Protein AF-0000000080425786 (afdb_homodimer)

pLDDT: mean 80.05, std 22.93, range [33.91, 98.88]

Radius of gyration: 30.08 Å; Cα contacts (8 Å, |Δi|>4): 137; chains: 2; bounding box: 22×127×56 Å

Structure (mmCIF, N/CA/C/O backbone):
data_AF-0000000080425786-model_v1
#
loop_
_entity.id
_entity.type
_entity.pdbx_description
1 polymer 'Uncharacterized protein'
#
loop_
_atom_site.group_PDB
_atom_site.id
_atom_site.type_symbol
_atom_site.label_atom_id
_atom_site.label_alt_id
_atom_site.label_comp_id
_atom_site.label_asym_id
_atom_site.label_entity_id
_atom_site.label_seq_id
_atom_site.pdbx_PDB_ins_code
_atom_site.Cartn_x
_atom_site.Cartn_y
_atom_site.Cartn_z
_atom_site.occupancy
_atom_site.B_iso_or_equiv
_atom_site.auth_seq_id
_atom_site.auth_comp_id
_atom_site.auth_asym_id
_atom_site.auth_atom_id
_atom_site.pdbx_PDB_model_num
ATOM 1 N N . MET A 1 1 ? -7.863 35.312 11.273 1 40.69 1 MET A N 1
ATOM 2 C CA . MET A 1 1 ? -8.695 34.5 10.406 1 40.69 1 MET A CA 1
ATOM 3 C C . MET A 1 1 ? -7.914 33.281 9.906 1 40.69 1 MET A C 1
ATOM 5 O O . MET A 1 1 ? -8.43 32.5 9.109 1 40.69 1 MET A O 1
ATOM 9 N N . SER A 1 2 ? -6.504 33.438 9.844 1 44 2 SER A N 1
ATOM 10 C CA . SER A 1 2 ? -5.555 32.5 9.242 1 44 2 SER A CA 1
ATOM 11 C C . SER A 1 2 ? -5.488 31.188 10.039 1 44 2 SER A C 1
ATOM 13 O O . SER A 1 2 ? -5.141 30.141 9.492 1 44 2 SER A O 1
ATOM 15 N N . THR A 1 3 ? -5.809 31.281 11.297 1 46.56 3 THR A N 1
ATOM 16 C CA . THR A 1 3 ? -5.598 30.172 12.203 1 46.56 3 THR A CA 1
ATOM 17 C C . THR A 1 3 ? -6.625 29.062 11.961 1 46.56 3 THR A C 1
ATOM 19 O O . THR A 1 3 ? -6.316 27.875 12.094 1 46.56 3 THR A O 1
ATOM 22 N N . ASP A 1 4 ? -7.848 29.5 11.602 1 48.62 4 ASP A N 1
ATOM 23 C CA . ASP A 1 4 ? -8.922 28.547 11.398 1 48.62 4 ASP A CA 1
ATOM 24 C C . ASP A 1 4 ? -8.664 27.688 10.164 1 48.62 4 ASP A C 1
ATOM 26 O O . ASP A 1 4 ? -9.023 26.5 10.141 1 48.62 4 ASP A O 1
ATOM 30 N N . HIS A 1 5 ? -8.047 28.359 9.234 1 50.19 5 HIS A N 1
ATOM 31 C CA . HIS A 1 5 ? -7.82 27.641 7.984 1 50.19 5 HIS A CA 1
ATOM 32 C C . HIS A 1 5 ? -6.781 26.547 8.164 1 50.19 5 HIS A C 1
ATOM 34 O O . HIS A 1 5 ? -6.91 25.453 7.586 1 50.19 5 HIS A O 1
ATOM 40 N N . HIS A 1 6 ? -5.715 26.828 8.938 1 53.56 6 HIS A N 1
ATOM 41 C CA . HIS A 1 6 ? -4.656 25.844 9.141 1 53.56 6 HIS A CA 1
ATOM 42 C C . HIS A 1 6 ? -5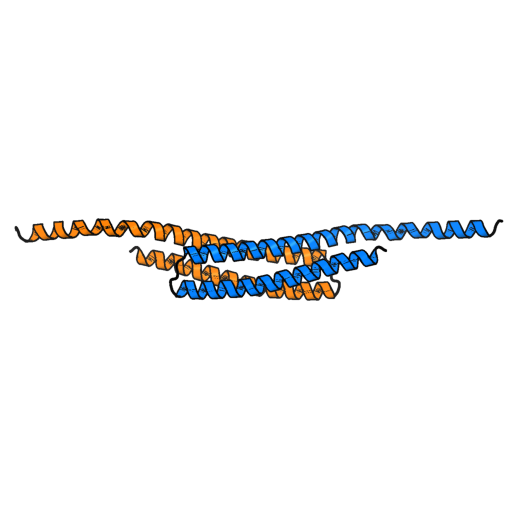.176 24.625 9.898 1 53.56 6 HIS A C 1
ATOM 44 O O . HIS A 1 6 ? -4.789 23.5 9.594 1 53.56 6 HIS A O 1
ATOM 50 N N . LEU A 1 7 ? -6.086 24.969 10.805 1 58.81 7 LEU A N 1
ATOM 51 C CA . LEU A 1 7 ? -6.684 23.875 11.57 1 58.81 7 LEU A CA 1
ATOM 52 C C . LEU A 1 7 ? -7.457 22.938 10.656 1 58.81 7 LEU A C 1
ATOM 54 O O . LEU A 1 7 ? -7.453 21.719 10.867 1 58.81 7 LEU A O 1
ATOM 58 N N . ASP A 1 8 ? -7.773 23.594 9.477 1 80 8 ASP A N 1
ATOM 59 C CA . ASP A 1 8 ? -8.594 22.828 8.547 1 80 8 ASP A CA 1
ATOM 60 C C . ASP A 1 8 ? -7.734 21.906 7.68 1 80 8 ASP A C 1
ATOM 62 O O . ASP A 1 8 ? -8.047 20.719 7.523 1 80 8 ASP A O 1
ATOM 66 N N . HIS A 1 9 ? -6.496 22.344 7.398 1 84 9 HIS A N 1
ATOM 67 C CA . HIS A 1 9 ? -5.68 21.531 6.5 1 84 9 HIS A CA 1
ATOM 68 C C . HIS A 1 9 ? -5.027 20.375 7.242 1 84 9 HIS A C 1
ATOM 70 O O . HIS A 1 9 ? -4.957 19.25 6.719 1 84 9 HIS A O 1
ATOM 76 N N . ARG A 1 10 ? -4.668 20.672 8.555 1 85.69 10 ARG A N 1
ATOM 77 C CA . ARG A 1 10 ? -4.047 19.625 9.352 1 85.69 10 ARG A CA 1
ATOM 78 C C . ARG A 1 10 ? -5.043 18.516 9.68 1 85.69 10 ARG A C 1
ATOM 80 O O . ARG A 1 10 ? -4.695 17.328 9.68 1 85.69 10 ARG A O 1
ATOM 87 N N . ALA A 1 11 ? -6.273 18.922 9.984 1 90.5 11 ALA A N 1
ATOM 88 C CA . ALA A 1 11 ? -7.328 17.938 10.227 1 90.5 11 ALA A CA 1
ATOM 89 C C . ALA A 1 11 ? -7.57 17.078 8.984 1 90.5 11 ALA A C 1
ATOM 91 O O . ALA A 1 11 ? -7.77 15.859 9.094 1 90.5 11 ALA A O 1
ATOM 92 N N . LYS A 1 12 ? -7.48 17.703 7.812 1 93.12 12 LYS A N 1
ATOM 93 C CA . LYS A 1 12 ? -7.641 16.984 6.555 1 93.12 12 LYS A CA 1
ATOM 94 C C . LYS A 1 12 ? -6.527 15.953 6.363 1 93.12 12 LYS A C 1
ATOM 96 O O . LYS A 1 12 ? -6.777 14.836 5.906 1 93.12 12 LYS A O 1
ATOM 101 N N . CYS A 1 13 ? -5.352 16.344 6.66 1 94.81 13 CYS A N 1
ATOM 102 C CA . CYS A 1 13 ? -4.23 15.422 6.57 1 94.81 13 CYS A CA 1
ATOM 103 C C . CYS A 1 13 ? -4.41 14.25 7.527 1 94.81 13 CYS A C 1
ATOM 105 O O . CYS A 1 13 ? -4.195 13.094 7.148 1 94.81 13 CYS A O 1
ATOM 107 N N . LEU A 1 14 ? -4.871 14.57 8.758 1 95.81 14 LEU A N 1
ATOM 108 C CA . LEU A 1 14 ? -5.086 13.539 9.758 1 95.81 14 LEU A CA 1
ATOM 109 C C . LEU A 1 14 ? -6.148 12.547 9.297 1 95.81 14 LEU A C 1
ATOM 111 O O . LEU A 1 14 ? -5.973 11.328 9.43 1 95.81 14 LEU A O 1
ATOM 115 N N . PHE A 1 15 ? -7.238 12.977 8.711 1 96.75 15 PHE A N 1
ATOM 116 C CA . PHE A 1 15 ? -8.289 12.117 8.18 1 96.75 15 PHE A CA 1
ATOM 117 C C . PHE A 1 15 ? -7.746 11.219 7.07 1 96.75 15 PHE A C 1
ATOM 119 O O . PHE A 1 15 ? -8.07 10.031 7.012 1 96.75 15 PHE A O 1
ATOM 126 N N . SER A 1 16 ? -6.941 11.805 6.184 1 97.25 16 SER A N 1
ATOM 127 C CA . SER A 1 16 ? -6.352 11.031 5.098 1 97.25 16 SER A CA 1
ATOM 128 C C . SER A 1 16 ? -5.453 9.922 5.633 1 97.25 16 SER A C 1
ATOM 130 O O . SER A 1 16 ? -5.438 8.812 5.098 1 97.25 16 SER A O 1
ATOM 132 N N . VAL A 1 17 ? -4.656 10.227 6.68 1 98.38 17 VAL A N 1
ATOM 133 C CA . VAL A 1 17 ? -3.807 9.203 7.285 1 98.38 17 VAL A CA 1
ATOM 134 C C . VAL A 1 17 ? -4.668 8.039 7.773 1 98.38 17 VAL A C 1
ATOM 136 O O . VAL A 1 17 ? -4.367 6.875 7.492 1 98.38 17 VAL A O 1
ATOM 139 N N . MET A 1 18 ? -5.73 8.312 8.516 1 97.44 18 MET A N 1
ATOM 140 C CA . MET A 1 18 ? -6.625 7.285 9.039 1 97.44 18 MET A CA 1
ATOM 141 C C . MET A 1 18 ? -7.211 6.445 7.902 1 97.44 18 MET A C 1
ATOM 143 O O . MET A 1 18 ? -7.32 5.227 8.023 1 97.44 18 MET A O 1
ATOM 147 N N . SER A 1 19 ? -7.602 7.133 6.852 1 98.19 19 SER A N 1
ATOM 148 C CA . SER A 1 19 ? -8.148 6.422 5.699 1 98.19 19 SER A CA 1
ATOM 149 C C . SER A 1 19 ? -7.133 5.445 5.117 1 98.19 19 SER A C 1
ATOM 151 O O . SER A 1 19 ? -7.484 4.324 4.742 1 98.19 19 SER A O 1
ATOM 153 N N . VAL A 1 20 ? -5.902 5.938 4.941 1 98.75 20 VAL A N 1
ATOM 154 C CA . VAL A 1 20 ? -4.859 5.078 4.387 1 98.75 20 VAL A CA 1
ATOM 155 C C . VAL A 1 20 ? -4.641 3.873 5.301 1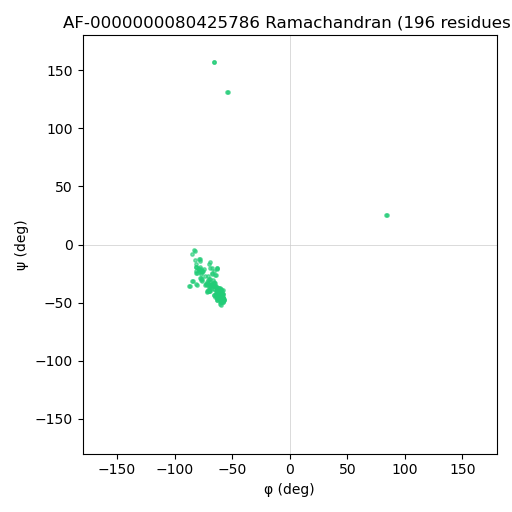 98.75 20 VAL A C 1
ATOM 157 O O . VAL A 1 20 ? -4.492 2.744 4.824 1 98.75 20 VAL A O 1
ATOM 160 N N . ARG A 1 21 ? -4.648 4.074 6.633 1 98.69 21 ARG A N 1
ATOM 161 C CA . ARG A 1 21 ? -4.422 2.971 7.559 1 98.69 21 ARG A CA 1
ATOM 162 C C . ARG A 1 21 ? -5.523 1.923 7.441 1 98.69 21 ARG A C 1
ATOM 164 O O . ARG A 1 21 ? -5.254 0.721 7.508 1 98.69 21 ARG A O 1
ATOM 171 N N . ALA A 1 22 ? -6.801 2.311 7.27 1 98.56 22 ALA A N 1
ATOM 172 C CA . ALA A 1 22 ? -7.895 1.37 7.043 1 98.56 22 ALA A CA 1
ATOM 173 C C . ALA A 1 22 ? -7.664 0.56 5.77 1 98.56 22 ALA A C 1
ATOM 175 O O . ALA A 1 22 ? -7.914 -0.647 5.742 1 98.56 22 ALA A O 1
ATOM 176 N N . ILE A 1 23 ? -7.242 1.21 4.723 1 98.69 23 ILE A N 1
ATOM 177 C CA . ILE A 1 23 ? -7 0.536 3.451 1 98.69 23 ILE A CA 1
ATOM 178 C C . ILE A 1 23 ? -5.832 -0.435 3.598 1 98.69 23 ILE A C 1
ATOM 180 O O . ILE A 1 23 ? -5.84 -1.521 3.012 1 98.69 23 ILE A O 1
ATOM 184 N N . LEU A 1 24 ? -4.734 -0.057 4.387 1 98.88 24 LEU A N 1
ATOM 185 C CA . LEU A 1 24 ? -3.631 -0.965 4.676 1 98.88 24 LEU A CA 1
ATOM 186 C C . LEU A 1 24 ? -4.133 -2.23 5.363 1 98.88 24 LEU A C 1
ATOM 188 O O . LEU A 1 24 ? -3.721 -3.338 5.008 1 98.88 24 LEU A O 1
ATOM 192 N N . GLU A 1 25 ? -4.98 -2.049 6.312 1 98.62 25 GLU A N 1
ATOM 193 C CA . GLU A 1 25 ? -5.543 -3.201 7.012 1 98.62 25 GLU A CA 1
ATOM 194 C C . GLU A 1 25 ? -6.305 -4.109 6.055 1 98.62 25 GLU A C 1
ATOM 196 O O . GLU A 1 25 ? -6.137 -5.332 6.086 1 98.62 25 GLU A O 1
ATOM 201 N N . ASN A 1 26 ? -7.172 -3.539 5.27 1 98.81 26 ASN A N 1
ATOM 202 C CA . ASN A 1 26 ? -7.914 -4.309 4.277 1 98.81 26 ASN A CA 1
ATOM 203 C C . ASN A 1 26 ? -6.984 -5.012 3.297 1 98.81 26 ASN A C 1
ATOM 205 O O . ASN A 1 26 ? -7.227 -6.156 2.91 1 98.81 26 ASN A O 1
ATOM 209 N N . SER A 1 27 ? -5.996 -4.301 2.842 1 98.81 27 SER A N 1
ATOM 210 C CA . SER A 1 27 ? -5.016 -4.871 1.92 1 98.81 27 SER A CA 1
ATOM 211 C C . SER A 1 27 ? -4.312 -6.074 2.535 1 98.81 27 SER A C 1
ATOM 213 O O . SER A 1 27 ? -4.105 -7.09 1.866 1 98.81 27 SER A O 1
ATOM 215 N N . GLU A 1 28 ? -3.916 -5.891 3.773 1 98.75 28 GLU A N 1
ATOM 216 C CA . GLU A 1 28 ? -3.301 -7.016 4.473 1 98.75 28 GLU A CA 1
ATOM 217 C C . GLU A 1 28 ? -4.227 -8.227 4.5 1 98.75 28 GLU A C 1
ATOM 219 O O . GLU A 1 28 ? -3.791 -9.352 4.258 1 98.75 28 GLU A O 1
ATOM 224 N N . ASN A 1 29 ? -5.473 -8.062 4.832 1 98.81 29 ASN A N 1
ATOM 225 C CA . ASN A 1 29 ? -6.449 -9.141 4.836 1 98.81 29 ASN A CA 1
ATOM 226 C C . ASN A 1 29 ? -6.578 -9.789 3.461 1 98.81 29 ASN A C 1
ATOM 228 O O . ASN A 1 29 ? -6.648 -11.016 3.348 1 98.81 29 ASN A O 1
ATOM 232 N N . THR A 1 30 ? -6.691 -8.977 2.463 1 98.62 30 THR A N 1
ATOM 233 C CA . THR A 1 30 ? -6.781 -9.477 1.095 1 98.62 30 THR A CA 1
ATOM 234 C C . THR A 1 30 ? -5.555 -10.312 0.745 1 98.62 30 THR A C 1
ATOM 236 O O . THR A 1 30 ? -5.68 -11.406 0.191 1 98.62 30 THR A O 1
ATOM 239 N N . LEU A 1 31 ? -4.316 -9.852 1.063 1 98.75 31 LEU A N 1
ATOM 240 C CA . LEU A 1 31 ? -3.086 -10.555 0.725 1 98.75 31 LEU A CA 1
ATOM 241 C C . LEU A 1 31 ? -2.961 -11.844 1.53 1 98.75 31 LEU A C 1
ATOM 243 O O . LEU A 1 31 ? -2.418 -12.836 1.041 1 98.75 31 LEU A O 1
ATOM 247 N N . ALA A 1 32 ? -3.424 -11.828 2.803 1 98.31 32 ALA A N 1
ATOM 248 C CA . ALA A 1 32 ? -3.463 -13.07 3.572 1 98.31 32 ALA A CA 1
ATOM 249 C C . ALA A 1 32 ? -4.324 -14.117 2.877 1 98.31 32 ALA A C 1
ATOM 251 O O . ALA A 1 32 ? -3.955 -15.297 2.82 1 98.31 32 ALA A O 1
ATOM 252 N N . THR A 1 33 ? -5.527 -13.664 2.377 1 98.44 33 THR A N 1
ATOM 253 C CA . THR A 1 33 ? -6.406 -14.562 1.629 1 98.44 33 THR A CA 1
ATOM 254 C C . THR A 1 33 ? -5.715 -15.062 0.363 1 98.44 33 THR A C 1
ATOM 256 O O . THR A 1 33 ? -5.781 -16.25 0.043 1 98.44 33 THR A O 1
ATOM 259 N N . ILE A 1 34 ? -5.035 -14.227 -0.381 1 98.12 34 ILE A N 1
ATOM 260 C CA . ILE A 1 34 ? -4.32 -14.578 -1.6 1 98.12 34 ILE A CA 1
ATOM 261 C C . ILE A 1 34 ? -3.252 -15.625 -1.282 1 98.12 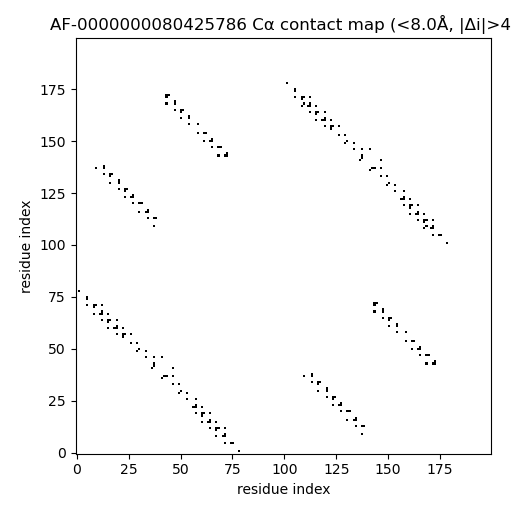34 ILE A C 1
ATOM 263 O O . ILE A 1 34 ? -3.082 -16.594 -2.027 1 98.12 34 ILE A O 1
ATOM 267 N N . GLU A 1 35 ? -2.49 -15.445 -0.113 1 97.38 35 GLU A N 1
ATOM 268 C CA . GLU A 1 35 ? -1.472 -16.406 0.311 1 97.38 35 GLU A CA 1
ATOM 269 C C . GLU A 1 35 ? -2.068 -17.797 0.509 1 97.38 35 GLU A C 1
ATOM 271 O O . GLU A 1 35 ? -1.53 -18.781 0.008 1 97.38 35 GLU A O 1
ATOM 276 N N . SER A 1 36 ? -3.145 -17.797 1.197 1 97.75 36 SER A N 1
ATOM 277 C CA . SER A 1 36 ? -3.826 -19.062 1.455 1 97.75 36 SER A CA 1
ATOM 278 C C . SER A 1 36 ? -4.289 -19.719 0.158 1 97.75 36 SER A C 1
ATOM 280 O O . SER A 1 36 ? -4.121 -20.922 -0.029 1 97.75 36 SER A O 1
ATOM 282 N N . GLU A 1 37 ? -4.883 -18.969 -0.75 1 95.94 37 GLU A N 1
ATOM 283 C CA . GLU A 1 37 ? -5.402 -19.484 -2.018 1 95.94 37 GLU A CA 1
ATOM 284 C C . GLU A 1 37 ? -4.273 -19.938 -2.932 1 95.94 37 GLU A C 1
ATOM 286 O O . GLU A 1 37 ? -4.43 -20.906 -3.676 1 95.94 37 GLU A O 1
ATOM 291 N N . MET A 1 38 ? -3.131 -19.234 -2.863 1 93.75 38 MET A N 1
ATOM 292 C CA . MET A 1 38 ? -1.962 -19.656 -3.631 1 93.75 38 MET A CA 1
ATOM 293 C C . MET A 1 38 ? -1.472 -21.016 -3.176 1 93.75 38 MET A C 1
ATOM 295 O O . MET A 1 38 ? -1.175 -21.891 -4.004 1 93.75 38 MET A O 1
ATOM 299 N N . VAL A 1 39 ? -1.423 -21.25 -1.957 1 93.31 39 VAL A N 1
ATOM 300 C CA . VAL A 1 39 ? -0.986 -22.516 -1.369 1 93.31 39 VAL A CA 1
ATOM 301 C C . VAL A 1 39 ? -1.959 -23.625 -1.752 1 93.31 39 VAL A C 1
ATOM 303 O O . VAL A 1 39 ? -1.545 -24.75 -2.021 1 93.31 39 VAL A O 1
ATOM 306 N N . GLU A 1 40 ? -3.252 -23.344 -1.895 1 93 40 GLU A N 1
ATOM 307 C CA . GLU A 1 40 ? -4.293 -24.312 -2.215 1 93 40 GLU A CA 1
ATOM 308 C C . GLU A 1 40 ? -4.363 -24.578 -3.717 1 93 40 GLU A C 1
ATOM 310 O O . GLU A 1 40 ? -5.176 -25.375 -4.176 1 93 40 GLU A O 1
ATOM 315 N N . GLY A 1 41 ? -3.543 -23.797 -4.543 1 88.25 41 GLY A N 1
ATOM 316 C CA . GLY A 1 41 ? -3.475 -24.047 -5.973 1 88.25 41 GLY A CA 1
ATOM 317 C C . GLY A 1 41 ? -4.582 -23.375 -6.754 1 88.25 41 GLY A C 1
ATOM 318 O O . GLY A 1 41 ? -4.949 -23.828 -7.84 1 88.25 41 GLY A O 1
ATOM 319 N N . LYS A 1 42 ? -5.09 -22.312 -6.176 1 89.62 42 LYS A N 1
ATOM 320 C CA . LYS A 1 42 ? -6.137 -21.578 -6.875 1 89.62 42 LYS A CA 1
ATOM 321 C C . LYS A 1 42 ? -5.602 -20.938 -8.164 1 89.62 42 LYS A C 1
ATOM 323 O O . LYS A 1 42 ? -4.391 -20.75 -8.305 1 89.62 42 LYS A O 1
ATOM 328 N N . ASP A 1 43 ? -6.531 -20.672 -9.07 1 88.94 43 ASP A N 1
ATOM 329 C CA . ASP A 1 43 ? -6.238 -20.062 -10.367 1 88.94 43 ASP A CA 1
ATOM 330 C C . ASP A 1 43 ? -5.461 -18.766 -10.195 1 88.94 43 ASP A C 1
ATOM 332 O O . ASP A 1 43 ? -5.906 -17.859 -9.5 1 88.94 43 ASP A O 1
ATOM 336 N N . ILE A 1 44 ? -4.441 -18.625 -10.898 1 91.31 44 ILE A N 1
ATOM 337 C CA . ILE A 1 44 ? -3.498 -17.516 -10.727 1 91.31 44 ILE A CA 1
ATOM 338 C C . ILE A 1 44 ? -4.07 -16.25 -11.352 1 91.31 44 ILE A C 1
ATOM 340 O O . ILE A 1 44 ? -3.715 -15.141 -10.953 1 91.31 44 ILE A O 1
ATOM 344 N N . GLU A 1 45 ? -4.918 -16.375 -12.406 1 92.12 45 GLU A N 1
ATOM 345 C CA . GLU A 1 45 ? -5.523 -15.211 -13.031 1 92.12 45 GLU A CA 1
ATOM 346 C C . GLU A 1 45 ? -6.383 -14.43 -12.039 1 92.12 45 GLU A C 1
ATOM 348 O O . GLU A 1 45 ? -6.324 -13.203 -12 1 92.12 45 GLU A O 1
ATOM 353 N N . THR A 1 46 ? -7.141 -15.086 -11.281 1 94.38 46 THR A N 1
ATOM 354 C CA . THR A 1 46 ? -7.973 -14.453 -10.266 1 94.38 46 THR A CA 1
ATOM 355 C C . THR A 1 46 ? -7.113 -13.75 -9.219 1 94.38 46 THR A C 1
ATOM 357 O O . THR A 1 46 ? -7.418 -12.633 -8.805 1 94.38 46 THR A O 1
ATOM 360 N N . LEU A 1 47 ? -6.102 -14.414 -8.758 1 95.88 47 LEU A N 1
ATOM 361 C CA . LEU A 1 47 ? 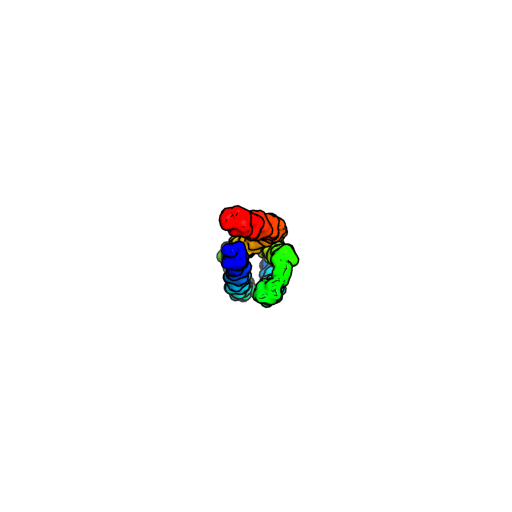-5.211 -13.844 -7.754 1 95.88 47 LEU A CA 1
ATOM 362 C C . LEU A 1 47 ? -4.496 -12.609 -8.305 1 95.88 47 LEU A C 1
ATOM 364 O O . LEU A 1 47 ? -4.328 -11.617 -7.59 1 95.88 47 LEU A O 1
ATOM 368 N N . TYR A 1 48 ? -4.125 -12.664 -9.57 1 96.62 48 TYR A N 1
ATOM 369 C CA . TYR A 1 48 ? -3.488 -11.555 -10.266 1 96.62 48 TYR A CA 1
ATOM 370 C C . TYR A 1 48 ? -4.367 -10.305 -10.219 1 96.62 48 TYR A C 1
ATOM 372 O O . TYR A 1 48 ? -3.896 -9.227 -9.859 1 96.62 48 TYR A O 1
ATOM 380 N N . ASP A 1 49 ? -5.57 -10.43 -10.508 1 96.94 49 ASP A N 1
ATOM 381 C CA . ASP A 1 49 ? -6.496 -9.297 -10.516 1 96.94 49 ASP A CA 1
ATOM 382 C C . ASP A 1 49 ? -6.672 -8.719 -9.109 1 96.94 49 ASP A C 1
ATOM 384 O O . ASP A 1 49 ? -6.75 -7.504 -8.938 1 96.94 49 ASP A O 1
ATOM 388 N N . ALA A 1 50 ? -6.848 -9.586 -8.102 1 97.69 50 ALA A N 1
ATOM 389 C CA . ALA A 1 50 ? -6.992 -9.117 -6.727 1 97.69 50 ALA A CA 1
ATOM 390 C C . ALA A 1 50 ? -5.777 -8.305 -6.297 1 97.69 50 ALA A C 1
ATOM 392 O O . ALA A 1 50 ? -5.918 -7.27 -5.633 1 97.69 50 ALA A O 1
ATOM 393 N N . ILE A 1 51 ? -4.59 -8.758 -6.715 1 98.5 51 ILE A N 1
ATOM 394 C CA . ILE A 1 51 ? -3.352 -8.078 -6.355 1 98.5 51 ILE A CA 1
ATOM 395 C C . ILE A 1 51 ? -3.316 -6.695 -7.008 1 98.5 51 ILE A C 1
ATOM 397 O O . ILE A 1 51 ? -2.959 -5.711 -6.359 1 98.5 51 ILE A O 1
ATOM 401 N N . LYS A 1 52 ? -3.689 -6.609 -8.25 1 98.62 52 LYS A N 1
ATOM 402 C CA . LYS A 1 52 ? -3.758 -5.324 -8.938 1 98.62 52 LYS A CA 1
ATOM 403 C C . LYS A 1 52 ? -4.734 -4.379 -8.234 1 98.62 52 LYS A C 1
ATOM 405 O O . LYS A 1 52 ? -4.492 -3.172 -8.164 1 98.62 52 LYS A O 1
ATOM 410 N N . GLY A 1 53 ? -5.812 -4.922 -7.766 1 98.62 53 GLY A N 1
ATOM 411 C CA . GLY A 1 53 ? -6.762 -4.121 -7.008 1 98.62 53 GLY A CA 1
ATOM 412 C C . GLY A 1 53 ? -6.168 -3.543 -5.738 1 98.62 53 GLY A C 1
ATOM 413 O O . GLY A 1 53 ? -6.379 -2.367 -5.43 1 98.62 53 GLY A O 1
ATOM 414 N N . VAL A 1 54 ? -5.449 -4.383 -4.992 1 98.81 54 VAL A N 1
ATOM 415 C CA . VAL A 1 54 ? -4.781 -3.934 -3.775 1 98.81 54 VAL A CA 1
ATOM 416 C C . VAL A 1 54 ? -3.816 -2.797 -4.105 1 98.81 54 VAL A C 1
ATOM 418 O O . VAL A 1 54 ? -3.822 -1.756 -3.441 1 98.81 54 VAL A O 1
ATOM 421 N N . GLN A 1 55 ? -2.979 -2.965 -5.203 1 98.75 55 GLN A N 1
ATOM 422 C CA . GLN A 1 55 ? -2.029 -1.926 -5.586 1 98.75 55 GLN A CA 1
ATOM 423 C C . GLN A 1 55 ? -2.748 -0.627 -5.941 1 98.75 55 GLN A C 1
ATOM 425 O O . GLN A 1 55 ? -2.328 0.455 -5.523 1 98.75 55 GLN A O 1
ATOM 430 N N . SER A 1 56 ? -3.727 -0.723 -6.699 1 98.81 56 SER A N 1
ATOM 431 C CA . SER A 1 56 ? -4.469 0.456 -7.133 1 98.81 56 SER A CA 1
ATOM 432 C C . SER A 1 56 ? -5.059 1.206 -5.941 1 98.81 56 SER A C 1
ATOM 434 O O . SER A 1 56 ? -4.949 2.432 -5.859 1 98.81 56 SER A O 1
ATOM 436 N N . ASP A 1 57 ? -5.73 0.513 -5.035 1 98.5 57 ASP A N 1
ATOM 437 C CA . ASP A 1 57 ? -6.375 1.13 -3.881 1 98.5 57 ASP A CA 1
ATOM 438 C C . ASP A 1 57 ? -5.352 1.83 -2.99 1 98.5 57 ASP A C 1
ATOM 440 O O . ASP A 1 57 ? -5.559 2.975 -2.58 1 98.5 57 ASP A O 1
ATOM 444 N N . LEU A 1 58 ? -4.27 1.13 -2.705 1 98.81 58 LEU A N 1
ATOM 445 C CA . LEU A 1 58 ? -3.238 1.71 -1.853 1 98.81 58 LEU A CA 1
ATOM 446 C C . LEU A 1 58 ? -2.617 2.939 -2.508 1 98.81 58 LEU A C 1
ATOM 448 O O . LEU A 1 58 ? -2.449 3.975 -1.86 1 98.81 58 LEU A O 1
ATOM 452 N N . ASN A 1 59 ? -2.236 2.871 -3.791 1 98.75 59 ASN A N 1
ATOM 453 C CA . ASN A 1 59 ? -1.648 4 -4.504 1 98.75 59 ASN A CA 1
ATOM 454 C C . ASN A 1 59 ? -2.588 5.203 -4.516 1 98.75 59 ASN A C 1
ATOM 456 O O . ASN A 1 59 ? -2.152 6.336 -4.312 1 98.75 59 ASN A O 1
ATOM 460 N N . THR A 1 60 ? -3.881 4.98 -4.758 1 98.75 60 THR A N 1
ATOM 461 C CA . THR A 1 60 ? -4.867 6.055 -4.77 1 98.75 60 THR A CA 1
ATOM 462 C C . THR A 1 60 ? -4.922 6.754 -3.416 1 98.75 60 THR A C 1
ATOM 464 O O . THR A 1 60 ? -4.875 7.984 -3.344 1 98.75 60 THR A O 1
ATOM 467 N N . ALA A 1 61 ? -5.066 5.973 -2.332 1 98.25 61 ALA A N 1
ATOM 468 C CA . ALA A 1 61 ? -5.203 6.527 -0.987 1 98.25 61 ALA A CA 1
ATOM 469 C C . ALA A 1 61 ? -3.941 7.2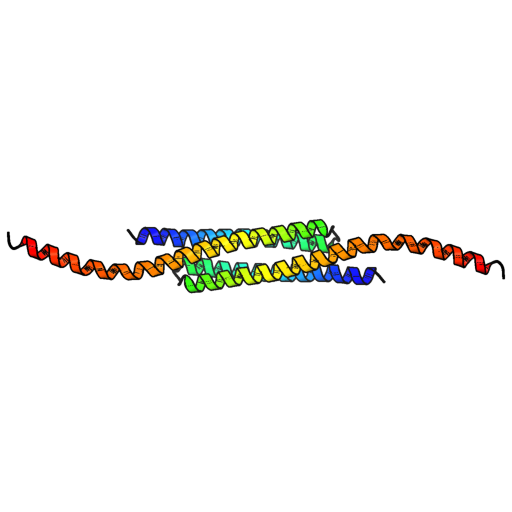81 -0.577 1 98.25 61 ALA A C 1
ATOM 471 O O . ALA A 1 61 ? -4.02 8.383 -0.032 1 98.25 61 ALA A O 1
ATOM 472 N N . LEU A 1 62 ? -2.775 6.68 -0.896 1 98.75 62 LEU A N 1
ATOM 473 C CA . LEU A 1 62 ? -1.513 7.301 -0.512 1 98.75 62 LEU A CA 1
ATOM 474 C C . LEU A 1 62 ? -1.259 8.562 -1.327 1 98.75 62 LEU A C 1
ATOM 476 O O . LEU A 1 62 ? -0.742 9.555 -0.803 1 98.75 62 LEU A O 1
ATOM 480 N N . THR A 1 63 ? -1.613 8.609 -2.6 1 98.44 63 THR A N 1
ATOM 481 C CA . THR A 1 63 ? -1.483 9.805 -3.424 1 98.44 63 THR A CA 1
ATOM 482 C C . THR A 1 63 ? -2.354 10.93 -2.877 1 98.44 63 THR A C 1
ATOM 484 O O . THR A 1 63 ? -1.928 12.086 -2.838 1 98.44 63 THR A O 1
ATOM 487 N N . LYS A 1 64 ? -3.561 10.609 -2.463 1 97.88 64 LYS A N 1
ATOM 488 C CA . LYS A 1 64 ? -4.445 11.602 -1.854 1 97.88 64 LYS A CA 1
ATOM 489 C C . LYS A 1 64 ? -3.83 12.18 -0.583 1 97.88 64 LYS A C 1
ATOM 491 O O . LYS A 1 64 ? -3.904 13.391 -0.345 1 97.88 64 LYS A O 1
ATOM 496 N N . LEU A 1 65 ? -3.266 11.32 0.274 1 98.19 65 LEU A N 1
ATOM 497 C CA . LEU A 1 65 ? -2.607 11.758 1.5 1 98.19 65 LEU A CA 1
ATOM 498 C C . LEU A 1 65 ? -1.419 12.664 1.186 1 98.19 65 LEU A C 1
ATOM 500 O O . LEU A 1 65 ? -1.244 13.703 1.818 1 98.19 65 LEU A O 1
ATOM 504 N N . ILE A 1 66 ? -0.586 12.305 0.184 1 97.94 66 ILE A N 1
ATOM 505 C CA . ILE A 1 66 ? 0.55 13.117 -0.242 1 97.94 66 ILE A CA 1
ATOM 506 C C . ILE A 1 66 ? 0.059 14.469 -0.736 1 97.94 66 ILE A C 1
ATOM 508 O O . ILE A 1 66 ? 0.654 15.508 -0.423 1 97.94 66 ILE A O 1
ATOM 512 N N . GLY A 1 67 ? -1.016 14.43 -1.476 1 96.56 67 GLY A N 1
ATOM 513 C CA . GLY A 1 67 ? -1.592 15.68 -1.936 1 96.56 67 GLY A CA 1
ATOM 514 C C . GLY A 1 67 ? -2.051 16.578 -0.801 1 96.56 67 GLY A C 1
ATOM 515 O O . GLY A 1 67 ? -1.802 17.781 -0.818 1 96.56 67 GLY A O 1
ATOM 516 N N . ALA A 1 68 ? -2.752 16.047 0.173 1 94.06 68 ALA A N 1
ATOM 517 C CA . ALA A 1 68 ? -3.223 16.797 1.331 1 94.06 68 ALA A CA 1
ATOM 518 C C . ALA A 1 68 ? -2.053 17.391 2.111 1 94.06 68 ALA A C 1
ATOM 520 O O . ALA A 1 68 ? -2.107 18.547 2.543 1 94.06 68 ALA A O 1
ATOM 521 N N . THR A 1 69 ? -0.987 16.609 2.285 1 94.12 69 THR A N 1
ATOM 522 C CA . THR A 1 69 ? 0.171 17.062 3.051 1 94.12 69 THR A CA 1
ATOM 523 C C . THR A 1 69 ? 0.967 18.094 2.268 1 94.12 69 THR A C 1
ATOM 525 O O . THR A 1 69 ? 1.531 19.016 2.852 1 94.12 69 THR A O 1
ATOM 528 N N . ALA A 1 70 ? 1.038 18 0.965 1 93.06 70 ALA A N 1
ATOM 529 C CA . ALA A 1 70 ? 1.689 19 0.117 1 93.06 70 ALA A CA 1
ATOM 530 C C . ALA A 1 70 ? 0.973 20.344 0.202 1 93.06 70 ALA A C 1
ATOM 532 O O . ALA A 1 70 ? 1.615 21.391 0.259 1 93.06 70 ALA A O 1
ATOM 533 N N . GLN A 1 71 ? -0.364 20.281 0.215 1 90.5 71 GLN A N 1
ATOM 534 C CA . GLN A 1 71 ? -1.159 21.5 0.333 1 90.5 71 GLN A CA 1
ATOM 535 C C . GLN A 1 71 ? -0.894 22.203 1.661 1 90.5 71 GLN A C 1
ATOM 537 O O . GLN A 1 71 ? -0.768 23.438 1.707 1 90.5 71 GLN A O 1
ATOM 542 N N . GLU A 1 72 ? -0.841 21.469 2.75 1 88.56 72 GLU A N 1
ATOM 543 C CA . GLU A 1 72 ? -0.542 22.016 4.066 1 88.56 72 GLU A CA 1
ATOM 544 C C . GLU A 1 72 ? 0.84 22.656 4.094 1 88.56 72 GLU A C 1
ATOM 546 O O . GLU A 1 72 ? 1.031 23.703 4.723 1 88.56 72 GLU A O 1
ATOM 551 N N . LEU A 1 73 ? 1.853 22.109 3.473 1 88.81 73 LEU A N 1
ATOM 552 C CA . LEU A 1 73 ? 3.213 22.625 3.393 1 88.81 73 LEU A CA 1
ATOM 553 C C . LEU A 1 73 ? 3.24 23.969 2.672 1 88.81 73 LEU A C 1
ATOM 555 O O . LEU A 1 73 ? 3.98 24.875 3.064 1 88.81 73 LEU A O 1
ATOM 559 N N . GLU A 1 74 ? 2.484 24.188 1.697 1 82.88 74 GLU A N 1
ATOM 560 C CA . GLU A 1 74 ? 2.434 25.422 0.918 1 82.88 74 GLU A CA 1
ATOM 561 C C . GLU A 1 74 ? 1.786 26.547 1.715 1 82.88 74 GLU A C 1
ATOM 563 O O . GLU A 1 74 ? 2.229 27.688 1.646 1 82.88 74 GLU A O 1
ATOM 568 N N . GLU A 1 75 ? 0.735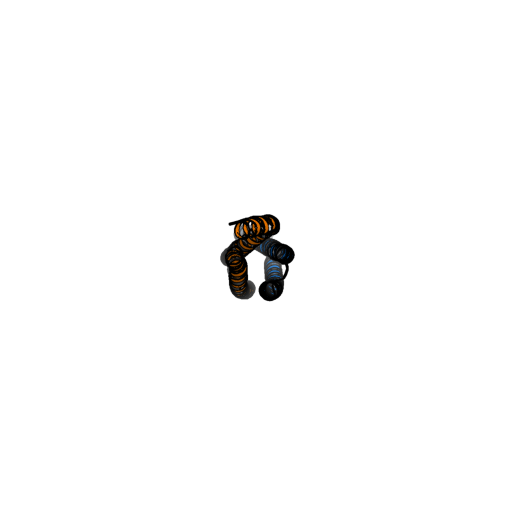 26.312 2.475 1 76.5 75 GLU A N 1
ATOM 569 C CA . GLU A 1 75 ? 0.028 27.328 3.246 1 76.5 75 GLU A CA 1
ATOM 570 C C . GLU A 1 75 ? 0.865 27.797 4.43 1 76.5 75 GLU A C 1
ATOM 572 O O . GLU A 1 75 ? 0.77 28.953 4.836 1 76.5 75 GLU A O 1
ATOM 577 N N . ASN A 1 76 ? 1.542 26.812 5.055 1 72.5 76 ASN A N 1
ATOM 578 C CA . ASN A 1 76 ? 2.418 27.219 6.152 1 72.5 76 ASN A CA 1
ATOM 579 C C . ASN A 1 76 ? 3.561 28.109 5.664 1 72.5 76 ASN A C 1
ATOM 581 O O . ASN A 1 76 ? 4.07 28.938 6.418 1 72.5 76 ASN A O 1
ATOM 585 N N . ASP A 1 77 ? 4.09 27.906 4.523 1 65.25 77 ASP A N 1
ATOM 586 C CA . ASP A 1 77 ? 5.145 28.75 3.979 1 65.25 77 ASP A CA 1
ATOM 587 C C . ASP A 1 77 ? 4.633 30.172 3.725 1 65.25 77 ASP A C 1
ATOM 589 O O . ASP A 1 77 ? 5.398 31.125 3.787 1 65.25 77 ASP A O 1
ATOM 593 N N . THR A 1 78 ? 3.369 30.344 3.508 1 58.5 78 THR A N 1
ATOM 594 C CA . THR A 1 78 ? 2.859 31.672 3.191 1 58.5 78 THR A CA 1
ATOM 595 C C . THR A 1 78 ? 2.529 32.438 4.469 1 58.5 78 THR A C 1
ATOM 597 O O . THR A 1 78 ? 2.613 33.656 4.496 1 58.5 78 THR A O 1
ATOM 600 N N . ASP A 1 79 ? 2.049 31.797 5.488 1 54.84 79 ASP A N 1
ATOM 601 C CA . ASP A 1 79 ? 1.64 32.562 6.664 1 54.84 79 ASP A CA 1
ATOM 602 C C . ASP A 1 79 ? 2.852 33.156 7.387 1 54.84 79 ASP A C 1
ATOM 604 O O . ASP A 1 79 ? 2.703 33.969 8.297 1 54.84 79 ASP A O 1
ATOM 608 N N . GLU A 1 80 ? 4.012 32.719 7.238 1 47.97 80 GLU A N 1
ATOM 609 C CA . GLU A 1 80 ? 5.047 33.406 8.023 1 47.97 80 GLU A CA 1
ATOM 610 C C . GLU A 1 80 ? 5.184 34.844 7.617 1 47.97 80 GLU A C 1
ATOM 612 O O . GLU A 1 80 ? 5.949 35.594 8.227 1 47.97 80 GLU A O 1
ATOM 617 N N . GLU A 1 81 ? 4.746 35.188 6.426 1 44.41 81 GLU A N 1
ATOM 618 C CA . GLU A 1 81 ? 5.117 36.562 6.082 1 44.41 81 GLU A CA 1
ATOM 619 C C . GLU A 1 81 ? 4.16 37.562 6.711 1 44.41 81 GLU A C 1
ATOM 621 O O . GLU A 1 81 ? 4.375 38.781 6.617 1 44.41 81 GLU A O 1
ATOM 626 N N . GLU A 1 82 ? 2.998 37.125 7.031 1 45.47 82 GLU A N 1
ATOM 627 C CA . GLU A 1 82 ? 2.057 38.219 7.164 1 45.47 82 GLU A CA 1
ATOM 628 C C . GLU A 1 82 ? 2.252 38.969 8.484 1 45.47 82 GLU A C 1
ATOM 630 O O . GLU A 1 82 ? 1.568 39.938 8.758 1 45.47 82 GLU A O 1
ATOM 635 N N . ASP A 1 83 ? 2.816 38.375 9.445 1 43.88 83 ASP A N 1
ATOM 636 C CA . ASP A 1 83 ? 2.648 39.062 10.719 1 43.88 83 ASP A CA 1
ATOM 637 C C . ASP A 1 83 ? 3.395 40.406 10.719 1 43.88 83 ASP A C 1
ATOM 639 O O . ASP A 1 83 ? 3.424 41.094 11.734 1 43.88 83 ASP A O 1
ATOM 643 N N . GLU A 1 84 ? 4.309 40.469 9.82 1 43.16 84 GLU A N 1
ATOM 644 C CA . GLU A 1 84 ? 5.141 41.625 10.109 1 43.16 84 GLU A CA 1
ATOM 645 C C . GLU A 1 84 ? 4.426 42.938 9.75 1 43.16 84 GLU A C 1
ATOM 647 O O . GLU A 1 84 ? 4.941 44.031 10 1 43.16 84 GLU A O 1
ATOM 652 N N . ALA A 1 85 ? 3.443 42.781 8.867 1 44.03 85 ALA A N 1
ATOM 653 C CA . ALA A 1 85 ? 3.016 44.031 8.258 1 44.03 85 ALA A CA 1
ATOM 654 C C . ALA A 1 85 ? 2.098 44.812 9.195 1 44.03 85 ALA A C 1
ATOM 656 O O . ALA A 1 85 ? 1.689 45.938 8.883 1 44.03 85 ALA A O 1
ATOM 657 N N . ASN A 1 86 ? 1.486 44.062 10.141 1 42.62 86 ASN A N 1
ATOM 658 C CA . ASN A 1 86 ? 0.362 44.688 10.812 1 42.62 86 ASN A CA 1
ATOM 659 C C . ASN A 1 86 ? 0.835 45.688 11.875 1 42.62 86 ASN A C 1
ATOM 661 O O . ASN A 1 86 ? 0.024 46.219 12.625 1 42.62 86 ASN A O 1
ATOM 665 N N . GLY A 1 87 ? 2.127 45.594 12.148 1 38.53 87 GLY A N 1
ATOM 666 C CA . GLY A 1 87 ? 2.518 46.406 13.305 1 38.53 87 GLY A CA 1
ATOM 667 C C . GLY A 1 87 ? 2.379 47.875 13.062 1 38.53 87 GLY A C 1
ATOM 668 O O . GLY A 1 87 ? 2.484 48.688 14 1 38.53 87 GLY A O 1
ATOM 669 N N . ASP A 1 88 ? 2.59 48.281 11.789 1 42.28 88 ASP A N 1
ATOM 670 C CA . ASP A 1 88 ? 2.875 49.688 11.633 1 42.28 88 ASP A CA 1
ATOM 671 C C . ASP A 1 88 ? 1.588 50.531 11.648 1 42.28 88 ASP A C 1
ATOM 673 O O . ASP A 1 88 ? 1.632 51.75 11.711 1 42.28 88 ASP A O 1
ATOM 677 N N . ASP A 1 89 ? 0.49 49.844 11.273 1 44.66 89 ASP A N 1
ATOM 678 C CA . ASP A 1 89 ? -0.661 50.719 10.984 1 44.66 89 ASP A CA 1
ATOM 679 C C . ASP A 1 89 ? -1.318 51.188 12.281 1 44.66 89 ASP A C 1
ATOM 681 O O . ASP A 1 89 ? -2.205 52.031 12.242 1 44.66 89 ASP A O 1
ATOM 685 N N . ASN A 1 90 ? -1.055 50.469 13.406 1 41.84 90 ASN A N 1
ATOM 686 C CA . ASN A 1 90 ? -1.745 50.844 14.633 1 41.84 90 ASN A CA 1
ATOM 687 C C . ASN A 1 90 ? -1.254 52.188 15.156 1 41.84 90 ASN A C 1
ATOM 689 O O . ASN A 1 90 ? -1.955 52.844 15.922 1 41.84 90 ASN A O 1
ATOM 693 N N . GLU A 1 91 ? 0.032 52.438 14.891 1 43.44 91 GLU A N 1
ATOM 694 C CA . GLU A 1 91 ? 0.519 53.656 15.477 1 43.44 91 GLU A CA 1
ATOM 695 C C . GLU A 1 91 ? -0.026 54.875 14.719 1 43.44 91 GLU A C 1
ATOM 697 O O . GLU A 1 91 ? -0.181 55.969 15.297 1 43.44 91 GLU A O 1
ATOM 702 N N . ARG A 1 92 ? -0.296 54.594 13.461 1 46.22 92 ARG A N 1
ATOM 703 C CA . ARG A 1 92 ? -0.673 55.719 12.625 1 46.22 92 ARG A CA 1
ATOM 704 C C . ARG A 1 92 ? -2.037 56.25 13.023 1 46.22 92 ARG A C 1
ATOM 706 O O . ARG A 1 92 ? -2.258 57.469 12.992 1 46.22 92 ARG A O 1
ATOM 713 N N . CYS A 1 93 ? -2.889 55.375 13.539 1 51 93 CYS A N 1
ATOM 714 C CA . CYS A 1 93 ? -4.25 55.75 13.898 1 51 93 CYS A CA 1
ATOM 715 C C . CYS A 1 93 ? -4.285 56.438 15.258 1 51 93 CYS A C 1
ATOM 717 O O . CYS A 1 93 ? -5.152 57.281 15.516 1 51 93 CYS A O 1
ATOM 719 N N . LYS A 1 94 ? -3.266 56.281 16.094 1 46.69 94 LYS A N 1
ATOM 720 C CA . LYS A 1 94 ? -3.285 56.906 17.406 1 46.69 94 LYS A CA 1
ATOM 721 C C . LYS A 1 94 ? -2.975 58.375 17.312 1 46.69 94 LYS A C 1
ATOM 723 O O . LYS A 1 94 ? -3.258 59.156 18.25 1 46.69 94 LYS A O 1
ATOM 728 N N . LYS A 1 95 ? -2.209 58.719 16.188 1 45.69 95 LYS A N 1
ATOM 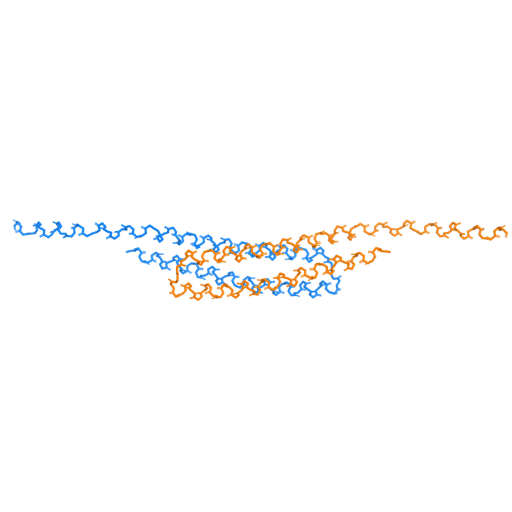729 C CA . LYS A 1 95 ? -1.76 60.125 16.188 1 45.69 95 LYS A CA 1
ATOM 730 C C . LYS A 1 95 ? -2.898 61.062 15.82 1 45.69 95 LYS A C 1
ATOM 732 O O . LYS A 1 95 ? -2.9 62.25 16.219 1 45.69 95 LYS A O 1
ATOM 737 N N . LYS A 1 96 ? -3.838 60.531 14.992 1 45.31 96 LYS A N 1
ATOM 738 C CA . LYS A 1 96 ? -4.793 61.5 14.438 1 45.31 96 LYS A CA 1
ATOM 739 C C . LYS A 1 96 ? -5.859 61.875 15.469 1 45.31 96 LYS A C 1
ATOM 741 O O . LYS A 1 96 ? -6.699 62.719 15.219 1 45.31 96 LYS A O 1
ATOM 746 N N . ILE A 1 97 ? -6.012 61.125 16.578 1 49.41 97 ILE A N 1
ATOM 747 C CA . ILE A 1 97 ? -7.125 61.469 17.469 1 49.41 97 ILE A CA 1
ATOM 748 C C . ILE A 1 97 ? -6.789 62.719 18.281 1 49.41 97 ILE A C 1
ATOM 750 O O . ILE A 1 97 ? -7.688 63.406 18.75 1 49.41 97 ILE A O 1
ATOM 754 N N . LYS A 1 98 ? -5.438 62.906 18.594 1 46.41 98 LYS A N 1
ATOM 755 C CA . LYS A 1 98 ? -5.199 64 19.531 1 46.41 98 LYS A CA 1
ATOM 756 C C . LYS A 1 98 ? -5.441 65.375 18.875 1 46.41 98 LYS A C 1
ATOM 758 O O . LYS A 1 98 ? -5.602 66.375 19.562 1 46.41 98 LYS A O 1
ATOM 763 N N . THR A 1 99 ? -5.18 65.562 17.578 1 44.88 99 THR A N 1
ATOM 764 C CA . THR A 1 99 ? -5.074 66.875 17.078 1 44.88 99 THR A CA 1
ATOM 765 C C . THR A 1 99 ? -6.453 67.5 16.766 1 44.88 99 THR A C 1
ATOM 767 O O . THR A 1 99 ? -6.609 68.688 16.641 1 44.88 99 THR A O 1
ATOM 770 N N . SER A 1 100 ? -7.543 66.688 16.734 1 34.03 100 SER A N 1
ATOM 771 C CA . SER A 1 100 ? -8.734 67.5 16.406 1 34.03 100 SER A CA 1
ATOM 772 C C . SER A 1 100 ? -9.359 68.062 17.672 1 34.03 100 SER A C 1
ATOM 774 O O . SER A 1 100 ? -9.453 67.375 18.703 1 34.03 100 SER A O 1
ATOM 776 N N . MET B 1 1 ? 9.656 -32.844 -17.047 1 39.78 1 MET B N 1
ATOM 777 C CA . MET B 1 1 ? 10.594 -31.828 -16.594 1 39.78 1 MET B CA 1
ATOM 778 C C . MET B 1 1 ? 9.875 -30.531 -16.25 1 39.78 1 MET B C 1
ATOM 780 O O . MET B 1 1 ? 10.508 -29.531 -15.938 1 39.78 1 MET B O 1
ATOM 784 N N . SER B 1 2 ? 8.641 -30.297 -16.891 1 44.06 2 SER B N 1
ATOM 785 C CA . SER B 1 2 ? 7.859 -29.062 -16.875 1 44.06 2 SER B CA 1
ATOM 786 C C . SER B 1 2 ? 7.309 -28.766 -15.492 1 44.06 2 SER B C 1
ATOM 788 O O . SER B 1 2 ? 7.078 -27.609 -15.133 1 44.06 2 SER B O 1
ATOM 790 N N . THR B 1 3 ? 7.156 -29.812 -14.703 1 45.59 3 THR B N 1
ATOM 791 C CA . THR B 1 3 ? 6.484 -29.703 -13.414 1 45.59 3 THR B CA 1
ATOM 792 C C . THR B 1 3 ? 7.371 -28.969 -12.406 1 45.59 3 THR B C 1
ATOM 794 O O . THR B 1 3 ? 6.871 -28.234 -11.555 1 45.59 3 THR B O 1
ATOM 797 N N . ASP B 1 4 ? 8.68 -29.188 -12.547 1 48.75 4 ASP B N 1
ATOM 798 C CA . ASP B 1 4 ? 9.609 -28.594 -11.586 1 48.75 4 ASP B CA 1
ATOM 799 C C . ASP B 1 4 ? 9.672 -27.078 -11.742 1 48.75 4 ASP B C 1
ATOM 801 O O . ASP B 1 4 ? 9.805 -26.359 -10.758 1 48.75 4 ASP B O 1
ATOM 805 N N . HIS B 1 5 ? 9.555 -26.719 -13 1 50.44 5 HIS B N 1
ATOM 806 C CA . HIS B 1 5 ? 9.68 -25.281 -13.266 1 50.44 5 HIS B CA 1
ATOM 807 C C . HIS B 1 5 ? 8.492 -24.516 -12.703 1 50.44 5 HIS B C 1
ATOM 809 O O . HIS B 1 5 ? 8.648 -23.406 -12.18 1 50.44 5 HIS B O 1
ATOM 815 N N . HIS B 1 6 ? 7.281 -25.109 -12.82 1 53.84 6 HIS B N 1
ATOM 816 C CA . HIS B 1 6 ? 6.078 -24.438 -12.336 1 53.84 6 HIS B CA 1
ATOM 817 C C . HIS B 1 6 ? 6.105 -24.281 -10.82 1 53.84 6 HIS B C 1
ATOM 819 O O . HIS B 1 6 ? 5.688 -23.25 -10.289 1 53.84 6 HIS B O 1
ATOM 825 N N . LEU B 1 7 ? 6.695 -25.344 -10.242 1 58.47 7 LEU B N 1
ATOM 826 C CA . LEU B 1 7 ? 6.812 -25.312 -8.789 1 58.47 7 LEU B CA 1
ATOM 827 C C . LEU B 1 7 ? 7.695 -24.141 -8.352 1 58.47 7 LEU B C 1
ATOM 829 O O . LEU B 1 7 ? 7.426 -23.5 -7.336 1 58.47 7 LEU B O 1
ATOM 833 N N . ASP B 1 8 ? 8.484 -23.734 -9.422 1 80.25 8 ASP B N 1
ATOM 834 C CA . ASP B 1 8 ? 9.438 -22.672 -9.102 1 80.25 8 ASP B CA 1
ATOM 835 C C . ASP B 1 8 ? 8.789 -21.297 -9.203 1 80.25 8 ASP B C 1
ATOM 837 O O . ASP B 1 8 ? 8.945 -20.469 -8.312 1 80.25 8 ASP B O 1
ATOM 841 N N . HIS B 1 9 ? 7.801 -21.156 -10.133 1 84.62 9 HIS B N 1
ATOM 842 C CA . HIS B 1 9 ? 7.215 -19.844 -10.32 1 84.62 9 HIS B CA 1
ATOM 843 C C . HIS B 1 9 ? 6.176 -19.531 -9.25 1 84.62 9 HIS B C 1
ATOM 845 O O . HIS B 1 9 ? 6.109 -18.406 -8.742 1 84.62 9 HIS B O 1
ATOM 851 N N . ARG B 1 10 ? 5.445 -20.641 -8.844 1 86.19 10 ARG B N 1
ATOM 852 C CA . ARG B 1 10 ? 4.418 -20.453 -7.82 1 86.19 10 ARG B CA 1
ATOM 853 C C . ARG B 1 10 ? 5.047 -20.156 -6.461 1 86.19 10 ARG B C 1
ATOM 855 O O . ARG B 1 10 ? 4.535 -19.328 -5.703 1 86.19 10 ARG B O 1
ATOM 862 N N . ALA B 1 11 ? 6.133 -20.844 -6.168 1 90.88 11 ALA B N 1
ATOM 863 C CA . ALA B 1 11 ? 6.867 -20.562 -4.934 1 90.88 11 ALA B CA 1
ATOM 864 C C . ALA B 1 11 ? 7.375 -19.125 -4.914 1 90.88 11 ALA B C 1
ATOM 866 O O . ALA B 1 11 ? 7.324 -18.469 -3.879 1 90.88 11 ALA B O 1
ATOM 867 N N . LYS B 1 12 ? 7.809 -18.641 -6.09 1 93.44 12 LYS B N 1
ATOM 868 C CA . LYS B 1 12 ? 8.273 -17.266 -6.215 1 93.44 12 LYS B CA 1
ATOM 869 C C . LYS B 1 12 ? 7.141 -16.281 -5.941 1 93.44 12 LYS B C 1
ATOM 871 O O . LYS B 1 12 ? 7.348 -15.25 -5.281 1 93.44 12 LYS B O 1
ATOM 876 N N . CYS B 1 13 ? 6.008 -16.547 -6.445 1 95.06 13 CYS B N 1
ATOM 877 C CA . CYS B 1 13 ? 4.848 -15.695 -6.191 1 95.06 13 CYS B CA 1
ATOM 878 C C . CYS B 1 13 ? 4.5 -15.68 -4.707 1 95.06 13 CYS B C 1
ATOM 880 O O . CYS B 1 13 ? 4.25 -14.617 -4.137 1 95.06 13 CYS B O 1
ATOM 882 N N . LEU B 1 14 ? 4.551 -16.891 -4.086 1 96.12 14 LEU B N 1
ATOM 883 C CA . LEU B 1 14 ? 4.242 -17 -2.664 1 96.12 14 LEU B CA 1
ATOM 884 C C . LEU B 1 14 ? 5.223 -16.188 -1.827 1 96.12 14 LEU B C 1
ATOM 886 O O . LEU B 1 14 ? 4.82 -15.469 -0.907 1 96.12 14 LEU B O 1
ATOM 890 N N . PHE B 1 15 ? 6.5 -16.219 -2.109 1 97 15 PHE B N 1
ATOM 891 C CA . PHE B 1 15 ? 7.516 -15.43 -1.413 1 97 15 PHE B CA 1
ATOM 892 C C . PHE B 1 15 ? 7.25 -13.938 -1.567 1 97 15 PHE B C 1
ATOM 894 O O . PHE B 1 15 ? 7.379 -13.18 -0.605 1 97 15 PHE B O 1
ATOM 901 N N . SER B 1 16 ? 6.902 -13.516 -2.787 1 97.31 16 SER B N 1
ATOM 902 C CA . SER B 1 16 ? 6.605 -12.109 -3.035 1 97.31 16 SER B CA 1
ATOM 903 C C . SER B 1 16 ? 5.41 -11.641 -2.211 1 97.31 16 SER B C 1
ATOM 905 O O . SER B 1 16 ? 5.406 -10.523 -1.694 1 97.31 16 SER B O 1
ATOM 907 N N . VAL B 1 17 ? 4.375 -12.492 -2.111 1 98.38 17 VAL B N 1
ATOM 908 C CA . VAL B 1 17 ? 3.217 -12.148 -1.294 1 98.38 17 VAL B CA 1
ATOM 909 C C . VAL B 1 17 ? 3.658 -11.898 0.147 1 98.38 17 VAL B C 1
ATOM 911 O O . VAL B 1 17 ? 3.289 -10.891 0.751 1 98.38 17 VAL B O 1
ATOM 914 N N . MET B 1 18 ? 4.43 -12.789 0.725 1 97.5 18 MET B N 1
ATOM 915 C CA . MET B 1 18 ? 4.91 -12.664 2.098 1 97.5 18 MET B CA 1
ATOM 916 C C . MET B 1 18 ? 5.703 -11.367 2.277 1 97.5 18 MET B C 1
ATOM 918 O O . MET B 1 18 ? 5.566 -10.688 3.295 1 97.5 18 MET B O 1
ATOM 922 N N . SER B 1 19 ? 6.52 -11.086 1.298 1 98.25 19 SER B N 1
ATOM 923 C CA . SER B 1 19 ? 7.309 -9.859 1.356 1 98.25 19 SER B CA 1
ATOM 924 C C . SER B 1 19 ? 6.41 -8.625 1.401 1 98.25 19 SER B C 1
ATOM 926 O O . SER B 1 19 ? 6.68 -7.684 2.146 1 98.25 19 SER B O 1
ATOM 928 N N . VAL B 1 20 ? 5.414 -8.625 0.521 1 98.75 20 VAL B N 1
ATOM 929 C CA . VAL B 1 20 ? 4.5 -7.488 0.486 1 98.75 20 VAL B CA 1
ATOM 930 C C . VAL B 1 20 ? 3.791 -7.352 1.832 1 98.75 20 VAL B C 1
ATOM 932 O O . VAL B 1 20 ? 3.635 -6.242 2.35 1 98.75 20 VAL B O 1
ATOM 935 N N . ARG B 1 21 ? 3.373 -8.469 2.449 1 98.69 21 ARG B N 1
ATOM 936 C CA . ARG B 1 21 ? 2.668 -8.406 3.725 1 98.69 21 ARG B CA 1
ATOM 937 C C . ARG B 1 21 ? 3.559 -7.82 4.816 1 98.69 21 ARG B C 1
ATOM 939 O O . ARG B 1 21 ? 3.09 -7.051 5.656 1 98.69 21 ARG B O 1
ATOM 946 N N . ALA B 1 22 ? 4.84 -8.148 4.855 1 98.56 22 ALA B N 1
ATOM 947 C CA . ALA B 1 22 ? 5.777 -7.547 5.801 1 98.56 22 ALA B CA 1
ATOM 948 C C . ALA B 1 22 ? 5.867 -6.039 5.598 1 98.56 22 ALA B C 1
ATOM 950 O O . ALA B 1 22 ? 5.91 -5.277 6.57 1 98.56 22 ALA B O 1
ATOM 951 N N . ILE B 1 23 ? 5.949 -5.609 4.371 1 98.69 23 ILE B N 1
ATOM 952 C CA . ILE B 1 23 ? 6.051 -4.188 4.062 1 98.69 23 ILE B CA 1
ATOM 953 C C . ILE B 1 23 ? 4.762 -3.479 4.465 1 98.69 23 ILE B C 1
ATOM 955 O O . ILE B 1 23 ? 4.793 -2.342 4.941 1 98.69 23 ILE B O 1
ATOM 959 N N . LEU B 1 24 ? 3.557 -4.137 4.266 1 98.88 24 LEU B N 1
ATOM 960 C CA . LEU B 1 24 ? 2.287 -3.584 4.727 1 98.88 24 LEU B CA 1
ATOM 961 C C . LEU B 1 24 ? 2.309 -3.359 6.234 1 98.88 24 LEU B C 1
ATOM 963 O O . LEU B 1 24 ? 1.871 -2.311 6.719 1 98.88 24 LEU B O 1
ATOM 967 N N . GLU B 1 25 ? 2.787 -4.32 6.941 1 98.62 25 GLU B N 1
ATOM 968 C CA . GLU B 1 25 ? 2.879 -4.188 8.391 1 98.62 25 GLU B CA 1
ATOM 969 C C . GLU B 1 25 ? 3.762 -3.008 8.789 1 98.62 25 GLU B C 1
ATOM 971 O O . GLU B 1 25 ? 3.398 -2.219 9.664 1 98.62 25 GLU B O 1
ATOM 976 N N . ASN B 1 26 ? 4.938 -2.926 8.203 1 98.81 26 ASN B N 1
ATOM 977 C CA . ASN B 1 26 ? 5.84 -1.811 8.469 1 98.81 26 ASN B CA 1
ATOM 978 C C . ASN B 1 26 ? 5.199 -0.472 8.109 1 98.81 26 ASN B C 1
ATOM 980 O O . ASN B 1 26 ? 5.375 0.516 8.82 1 98.81 26 ASN B O 1
ATOM 984 N N . SER B 1 27 ? 4.555 -0.433 6.984 1 98.81 27 SER B N 1
ATOM 985 C CA . SER B 1 27 ? 3.875 0.78 6.543 1 98.81 27 SER B CA 1
ATOM 986 C C . SER B 1 27 ? 2.811 1.212 7.547 1 98.81 27 SER B C 1
ATOM 988 O O . SER B 1 27 ? 2.678 2.4 7.848 1 98.81 27 SER B O 1
ATOM 990 N N . GLU B 1 28 ? 2.057 0.229 7.996 1 98.75 28 GLU B N 1
ATOM 991 C CA . GLU B 1 28 ? 1.062 0.532 9.016 1 98.75 28 GLU B CA 1
ATOM 992 C C . GLU B 1 28 ? 1.712 1.147 10.258 1 98.75 28 GLU B C 1
ATOM 994 O O . GLU B 1 28 ? 1.206 2.129 10.805 1 98.75 28 GLU B O 1
ATOM 999 N N . ASN B 1 29 ? 2.77 0.606 10.742 1 98.75 29 ASN B N 1
ATOM 1000 C CA . ASN B 1 29 ? 3.492 1.147 11.883 1 98.75 29 ASN B CA 1
ATOM 1001 C C . ASN B 1 29 ? 3.98 2.568 11.617 1 98.75 29 ASN B C 1
ATOM 1003 O O . ASN B 1 29 ? 3.887 3.436 12.492 1 98.75 29 ASN B O 1
ATOM 1007 N N . THR B 1 30 ? 4.562 2.764 10.477 1 98.62 30 THR B N 1
ATOM 1008 C CA . THR B 1 30 ? 5.035 4.09 10.086 1 98.62 30 THR B CA 1
ATOM 1009 C C . THR B 1 30 ? 3.885 5.094 10.094 1 98.62 30 THR B C 1
ATOM 1011 O O . THR B 1 30 ? 4.016 6.195 10.633 1 98.62 30 THR B O 1
ATOM 1014 N N . LEU B 1 31 ? 2.707 4.746 9.523 1 98.75 31 LEU B N 1
ATOM 1015 C CA . LEU B 1 31 ? 1.569 5.656 9.438 1 98.75 31 LEU B CA 1
ATOM 1016 C C . LEU B 1 31 ? 0.968 5.914 10.812 1 98.75 31 LEU B C 1
ATOM 1018 O O . LEU B 1 31 ? 0.471 7.008 11.086 1 98.75 31 LEU B O 1
ATOM 1022 N N . ALA B 1 32 ? 0.976 4.879 11.68 1 98.25 32 ALA B N 1
ATOM 1023 C CA . ALA B 1 32 ? 0.546 5.102 13.062 1 98.25 32 ALA B CA 1
ATOM 1024 C C . ALA B 1 32 ? 1.41 6.156 13.742 1 98.25 32 ALA B C 1
ATOM 1026 O O . ALA B 1 32 ? 0.896 7.02 14.461 1 98.25 32 ALA B O 1
ATOM 1027 N N . THR B 1 33 ? 2.764 6.055 13.523 1 98.38 33 THR B N 1
ATOM 1028 C CA . THR B 1 33 ? 3.686 7.047 14.062 1 98.38 33 THR B CA 1
ATOM 1029 C C . THR B 1 33 ? 3.402 8.422 13.477 1 98.38 33 THR B C 1
ATOM 1031 O O . THR B 1 33 ? 3.381 9.422 14.195 1 98.38 33 THR B O 1
ATOM 1034 N N . ILE B 1 34 ? 3.16 8.539 12.188 1 97.94 34 ILE B N 1
ATOM 1035 C CA . ILE B 1 34 ? 2.854 9.797 11.508 1 97.94 34 ILE B CA 1
ATOM 1036 C C . ILE B 1 34 ? 1.587 10.406 12.102 1 97.94 34 ILE B C 1
ATOM 1038 O O . ILE B 1 34 ? 1.526 11.617 12.336 1 97.94 34 ILE B O 1
ATOM 1042 N N . GLU B 1 35 ? 0.512 9.547 12.375 1 97.19 35 GLU B N 1
ATOM 1043 C CA . GLU B 1 35 ? -0.731 10.016 12.984 1 97.19 35 GLU B CA 1
ATOM 1044 C C . GLU B 1 35 ? -0.474 10.672 14.336 1 97.19 35 GLU B C 1
ATOM 1046 O O . GLU B 1 35 ? -0.964 11.773 14.602 1 97.19 35 GLU B O 1
ATOM 1051 N N . SER B 1 36 ? 0.286 9.984 15.102 1 97.56 36 SER B N 1
ATOM 1052 C CA . SER B 1 36 ? 0.619 10.5 16.422 1 97.56 36 SER B CA 1
ATOM 1053 C C . SER B 1 36 ? 1.385 11.812 16.328 1 97.56 36 SER B C 1
ATOM 1055 O O . SER B 1 36 ? 1.096 12.766 17.062 1 97.56 36 SER B O 1
ATOM 1057 N N . GLU B 1 37 ? 2.363 11.914 15.461 1 95.75 37 GLU B N 1
ATOM 1058 C CA . GLU B 1 37 ? 3.197 13.102 15.289 1 95.75 37 GLU B CA 1
ATOM 1059 C C . GLU B 1 37 ? 2.389 14.266 14.727 1 95.75 37 GLU B C 1
ATOM 1061 O O . GLU B 1 37 ? 2.627 15.422 15.078 1 95.75 37 GLU B O 1
ATOM 1066 N N . MET B 1 38 ? 1.436 13.938 13.844 1 93.5 38 MET B N 1
ATOM 1067 C CA . MET B 1 38 ? 0.546 14.969 13.312 1 93.5 38 MET B CA 1
ATOM 1068 C C . MET B 1 38 ? -0.285 15.594 14.43 1 93.5 38 MET B C 1
ATOM 1070 O O . MET B 1 38 ? -0.419 16.812 14.5 1 93.5 38 MET B O 1
ATOM 1074 N N . VAL B 1 39 ? -0.783 14.852 15.281 1 93.19 39 VAL B N 1
ATOM 1075 C CA . VAL B 1 39 ? -1.596 15.297 16.406 1 93.19 39 VAL B CA 1
ATOM 1076 C C . VAL B 1 39 ? -0.747 16.141 17.359 1 93.19 39 VAL B C 1
ATOM 1078 O O . VAL B 1 39 ? -1.221 17.141 17.891 1 93.19 39 VAL B O 1
ATOM 1081 N N . GLU B 1 40 ? 0.554 15.844 17.5 1 92.62 40 GLU B N 1
ATOM 1082 C CA . GLU B 1 40 ? 1.469 16.547 18.391 1 92.62 40 GLU B CA 1
ATOM 1083 C C . GLU B 1 40 ? 2.008 17.812 17.75 1 92.62 40 GLU B C 1
ATOM 1085 O O . GLU B 1 40 ? 2.795 18.547 18.359 1 92.62 40 GLU B O 1
ATOM 1090 N N . GLY B 1 41 ? 1.651 18.062 16.438 1 88 41 GLY B N 1
ATOM 1091 C CA . GLY B 1 41 ? 2.035 19.312 15.781 1 88 41 GLY B CA 1
ATOM 1092 C C . GLY B 1 41 ? 3.441 19.266 15.211 1 88 41 GLY B C 1
ATOM 1093 O O . GLY B 1 41 ? 4.082 20.312 15.055 1 88 41 GLY B O 1
ATOM 1094 N N . LYS B 1 42 ? 3.881 18.062 14.914 1 89.62 42 LYS B N 1
ATOM 1095 C CA . LYS B 1 42 ? 5.207 17.938 14.32 1 89.62 42 LYS B CA 1
ATOM 1096 C C . LYS B 1 42 ? 5.25 18.578 12.938 1 89.62 42 LYS B C 1
ATOM 1098 O O . LYS B 1 42 ? 4.215 18.75 12.297 1 89.62 42 LYS B O 1
ATOM 1103 N N . ASP B 1 43 ? 6.469 18.938 12.555 1 88.44 43 ASP B N 1
ATOM 1104 C CA . ASP B 1 43 ? 6.734 19.562 11.258 1 88.44 43 ASP B CA 1
ATOM 1105 C C . ASP B 1 43 ? 6.18 18.703 10.117 1 88.44 43 ASP B C 1
ATOM 1107 O O . ASP B 1 43 ? 6.516 17.531 9.992 1 88.44 43 ASP B O 1
ATOM 1111 N N . ILE B 1 44 ? 5.496 19.297 9.266 1 91 44 ILE B N 1
ATOM 1112 C CA . ILE B 1 44 ? 4.75 18.609 8.219 1 91 44 ILE B CA 1
ATOM 1113 C C . ILE B 1 44 ? 5.707 18.156 7.113 1 91 44 ILE B C 1
ATOM 1115 O O . ILE B 1 44 ? 5.426 17.203 6.395 1 91 44 ILE B O 1
ATOM 1119 N N . GLU B 1 45 ? 6.836 18.891 6.906 1 91.69 45 GLU B N 1
ATOM 1120 C CA . GLU B 1 45 ? 7.805 18.5 5.883 1 91.69 45 GLU B CA 1
ATOM 1121 C C . GLU B 1 45 ? 8.391 17.125 6.16 1 91.69 45 GLU B C 1
ATOM 1123 O O . GLU B 1 45 ? 8.516 16.297 5.246 1 91.69 45 GLU B O 1
ATOM 1128 N N . THR B 1 46 ? 8.727 16.828 7.34 1 94.12 46 THR B N 1
ATOM 1129 C CA . THR B 1 46 ? 9.25 15.531 7.727 1 94.12 46 THR B CA 1
ATOM 1130 C C . THR B 1 46 ? 8.211 14.438 7.508 1 94.12 46 THR B C 1
ATOM 1132 O O . THR B 1 46 ? 8.523 13.359 7.012 1 94.12 46 THR B O 1
ATOM 1135 N N . LEU B 1 47 ? 7.008 14.703 7.93 1 95.75 47 LEU B N 1
ATOM 1136 C CA . LEU B 1 47 ? 5.93 13.734 7.777 1 95.75 47 LEU B CA 1
ATOM 1137 C C . LEU B 1 47 ? 5.648 13.461 6.301 1 95.75 47 LEU B C 1
ATOM 1139 O O . LEU B 1 47 ? 5.406 12.32 5.914 1 95.75 47 LEU B O 1
ATOM 1143 N N . TYR B 1 48 ? 5.723 14.5 5.48 1 96.44 48 TYR B N 1
ATOM 1144 C CA . TYR B 1 48 ? 5.547 14.398 4.035 1 96.44 48 TYR B CA 1
ATOM 1145 C C . TYR B 1 48 ? 6.543 13.414 3.434 1 96.44 48 TYR B C 1
ATOM 1147 O O . TYR B 1 48 ? 6.16 12.523 2.672 1 96.44 48 TYR B O 1
ATOM 1155 N N . ASP B 1 49 ? 7.75 13.516 3.766 1 96.88 49 ASP B N 1
ATOM 1156 C CA . ASP B 1 49 ? 8.797 12.641 3.238 1 96.88 49 ASP B CA 1
ATOM 1157 C C . ASP B 1 49 ? 8.57 11.188 3.67 1 96.88 49 ASP B C 1
ATOM 1159 O O . ASP B 1 49 ? 8.773 10.266 2.887 1 96.88 49 ASP B O 1
ATOM 1163 N N . ALA B 1 50 ? 8.242 10.992 4.949 1 97.62 50 ALA B N 1
ATOM 1164 C CA . ALA B 1 50 ? 7.977 9.641 5.438 1 97.62 50 ALA B CA 1
ATOM 1165 C C . ALA B 1 50 ? 6.836 8.992 4.66 1 97.62 50 ALA B C 1
ATOM 1167 O O . ALA B 1 50 ? 6.906 7.805 4.316 1 97.62 50 ALA B O 1
ATOM 1168 N N . ILE B 1 51 ? 5.801 9.781 4.363 1 98.5 51 ILE B N 1
ATOM 1169 C CA . ILE B 1 51 ? 4.641 9.273 3.635 1 98.5 51 ILE B CA 1
ATOM 1170 C C . ILE B 1 51 ? 5.059 8.875 2.223 1 98.5 51 ILE B C 1
ATOM 1172 O O . ILE B 1 51 ? 4.668 7.809 1.734 1 98.5 51 ILE B O 1
ATOM 1176 N N . LYS B 1 52 ? 5.848 9.68 1.569 1 98.62 52 LYS B N 1
ATOM 1177 C CA . LYS B 1 52 ? 6.355 9.352 0.241 1 98.62 52 LYS B CA 1
ATOM 1178 C C . LYS B 1 52 ? 7.172 8.062 0.272 1 98.62 52 LYS B C 1
ATOM 1180 O O . LYS B 1 52 ? 7.121 7.262 -0.667 1 98.62 52 LYS B O 1
ATOM 1185 N N . GLY B 1 53 ? 7.938 7.887 1.314 1 98.62 53 GLY B N 1
ATOM 1186 C CA . GLY B 1 53 ? 8.688 6.652 1.479 1 98.62 53 GLY B CA 1
ATOM 1187 C C . GLY B 1 53 ? 7.793 5.426 1.57 1 98.62 53 GLY B C 1
ATOM 1188 O O . GLY B 1 53 ? 8.07 4.402 0.945 1 98.62 53 GLY B O 1
ATOM 1189 N N . VAL B 1 54 ? 6.727 5.539 2.369 1 98.81 54 VAL B N 1
ATOM 1190 C CA . VAL B 1 54 ? 5.766 4.445 2.502 1 98.81 54 VAL B CA 1
ATOM 1191 C C . VAL B 1 54 ? 5.176 4.113 1.134 1 98.81 54 VAL B C 1
ATOM 1193 O O . VAL B 1 54 ? 5.125 2.943 0.742 1 98.81 54 VAL B O 1
ATOM 1196 N N . GLN B 1 55 ? 4.738 5.172 0.346 1 98.75 55 GLN B N 1
ATOM 1197 C CA . GLN B 1 55 ? 4.164 4.938 -0.974 1 98.75 55 GLN B CA 1
ATOM 1198 C C . GLN B 1 55 ? 5.164 4.242 -1.894 1 98.75 55 GLN B C 1
ATOM 1200 O O . GLN B 1 55 ? 4.809 3.297 -2.602 1 98.75 55 GLN B O 1
ATOM 1205 N N . SER B 1 56 ? 6.32 4.715 -1.921 1 98.81 56 SER B N 1
ATOM 1206 C CA . SER B 1 56 ? 7.348 4.152 -2.791 1 98.81 56 SER B CA 1
ATOM 1207 C C . SER B 1 56 ? 7.602 2.686 -2.467 1 98.81 56 SER B C 1
ATOM 1209 O O . SER B 1 56 ? 7.676 1.849 -3.369 1 98.81 56 SER B O 1
ATOM 1211 N N . ASP B 1 57 ? 7.805 2.35 -1.201 1 98.5 57 ASP B N 1
ATOM 1212 C CA . ASP B 1 57 ? 8.102 0.985 -0.778 1 98.5 57 ASP B CA 1
ATOM 1213 C C . ASP B 1 57 ? 6.965 0.036 -1.143 1 98.5 57 ASP B C 1
ATOM 1215 O O . ASP B 1 57 ? 7.199 -1.045 -1.688 1 98.5 57 ASP B O 1
ATOM 1219 N N . LEU B 1 58 ? 5.75 0.456 -0.832 1 98.81 58 LEU B N 1
ATOM 1220 C CA . LEU B 1 58 ? 4.598 -0.388 -1.13 1 98.81 58 LEU B CA 1
ATOM 1221 C C . LEU B 1 58 ? 4.449 -0.594 -2.633 1 98.81 58 LEU B C 1
ATOM 1223 O O . LEU B 1 58 ? 4.234 -1.72 -3.092 1 98.81 58 LEU B O 1
ATOM 1227 N N . ASN B 1 59 ? 4.52 0.473 -3.439 1 98.81 59 ASN B N 1
ATOM 1228 C CA . ASN B 1 59 ? 4.402 0.369 -4.891 1 98.81 59 ASN B CA 1
ATOM 1229 C C . ASN B 1 59 ? 5.473 -0.552 -5.473 1 98.81 59 ASN B C 1
ATOM 1231 O O . ASN B 1 59 ? 5.184 -1.366 -6.352 1 98.81 59 ASN B O 1
ATOM 1235 N N . THR B 1 60 ? 6.719 -0.436 -5.012 1 98.75 60 THR B N 1
ATOM 1236 C CA . THR B 1 60 ? 7.809 -1.284 -5.48 1 98.75 60 THR B CA 1
ATOM 1237 C C . THR B 1 60 ? 7.504 -2.754 -5.207 1 98.75 60 THR B C 1
ATOM 1239 O O . THR B 1 60 ? 7.629 -3.596 -6.098 1 98.75 60 THR B O 1
ATOM 1242 N N . ALA B 1 61 ? 7.148 -3.078 -3.949 1 98.31 61 ALA B N 1
ATOM 1243 C CA . ALA B 1 61 ? 6.898 -4.461 -3.545 1 98.31 61 ALA B CA 1
ATOM 1244 C C . ALA B 1 61 ? 5.715 -5.051 -4.309 1 98.31 61 ALA B C 1
ATOM 1246 O O . ALA B 1 61 ? 5.785 -6.18 -4.797 1 98.31 61 ALA B O 1
ATOM 1247 N N . LEU B 1 62 ? 4.648 -4.25 -4.434 1 98.75 62 LEU B N 1
ATOM 1248 C CA . LEU B 1 62 ? 3.451 -4.73 -5.113 1 98.75 62 LEU B CA 1
ATOM 1249 C C . LEU B 1 62 ? 3.705 -4.898 -6.609 1 98.75 62 LEU B C 1
ATOM 1251 O O . LEU B 1 62 ? 3.213 -5.844 -7.227 1 98.75 62 LEU B O 1
ATOM 1255 N N . THR B 1 63 ? 4.457 -4.043 -7.242 1 98.5 63 THR B N 1
ATOM 1256 C CA . THR B 1 63 ? 4.812 -4.18 -8.648 1 98.5 63 THR B CA 1
ATOM 1257 C C . THR B 1 63 ? 5.617 -5.457 -8.883 1 98.5 63 THR B C 1
ATOM 1259 O O . THR B 1 63 ? 5.398 -6.164 -9.867 1 98.5 63 THR B O 1
ATOM 1262 N N . LYS B 1 64 ? 6.547 -5.746 -8.008 1 97.94 64 LYS B N 1
ATOM 1263 C CA . LYS B 1 64 ? 7.316 -6.984 -8.094 1 97.94 64 LYS B CA 1
ATOM 1264 C C . LYS B 1 64 ? 6.41 -8.203 -8.008 1 97.94 64 LYS B C 1
ATOM 1266 O O . LYS B 1 64 ? 6.594 -9.18 -8.75 1 97.94 64 LYS B O 1
ATOM 1271 N N . LEU B 1 65 ? 5.453 -8.195 -7.062 1 98.31 65 LEU B N 1
ATOM 1272 C CA . LEU B 1 65 ? 4.496 -9.289 -6.914 1 98.31 65 LEU B CA 1
ATOM 1273 C C . LEU B 1 65 ? 3.654 -9.445 -8.18 1 98.31 65 LEU B C 1
ATOM 1275 O O . LEU B 1 65 ? 3.445 -10.562 -8.656 1 98.31 65 LEU B O 1
ATOM 1279 N N . ILE B 1 66 ? 3.166 -8.328 -8.773 1 98 66 ILE B N 1
ATOM 1280 C CA . ILE B 1 66 ? 2.395 -8.352 -10.008 1 98 66 ILE B CA 1
ATOM 1281 C C . ILE B 1 66 ? 3.242 -8.945 -11.133 1 98 66 ILE B C 1
ATOM 1283 O O . ILE B 1 66 ? 2.754 -9.75 -11.93 1 98 66 ILE B O 1
ATOM 1287 N N . GLY B 1 67 ? 4.477 -8.555 -11.156 1 96.69 67 GLY B N 1
ATOM 1288 C CA . GLY B 1 67 ? 5.375 -9.117 -12.156 1 96.69 67 GLY B CA 1
ATOM 1289 C C . GLY B 1 67 ? 5.555 -10.617 -12.016 1 96.69 67 GLY B C 1
ATOM 1290 O O . GLY B 1 67 ? 5.527 -11.344 -13.016 1 96.69 67 GLY B O 1
ATOM 1291 N N . ALA B 1 68 ? 5.777 -11.102 -10.828 1 94.25 68 ALA B N 1
ATOM 1292 C CA . ALA B 1 68 ? 5.938 -12.531 -10.562 1 94.25 68 ALA B CA 1
ATOM 1293 C C . ALA B 1 68 ? 4.684 -13.305 -10.961 1 94.25 68 ALA B C 1
ATOM 1295 O O . ALA B 1 68 ? 4.777 -14.383 -11.555 1 94.25 68 ALA B O 1
ATOM 1296 N N . THR B 1 69 ? 3.514 -12.75 -10.625 1 94.38 69 THR B N 1
ATOM 1297 C CA . THR B 1 69 ? 2.254 -13.422 -10.922 1 94.38 69 THR B CA 1
ATOM 1298 C C . THR B 1 69 ? 1.962 -13.383 -12.422 1 94.38 69 THR B C 1
ATOM 1300 O O . THR B 1 69 ? 1.396 -14.328 -12.977 1 94.38 69 THR B O 1
ATOM 1303 N N . ALA B 1 70 ? 2.309 -12.344 -13.133 1 93.25 70 ALA B N 1
ATOM 1304 C CA . ALA B 1 70 ? 2.16 -12.258 -14.578 1 93.25 70 ALA B CA 1
ATOM 1305 C C . ALA B 1 70 ? 3.018 -13.305 -15.289 1 93.25 70 ALA B C 1
ATOM 1307 O O . ALA B 1 70 ? 2.578 -13.922 -16.266 1 93.25 70 ALA B O 1
ATOM 1308 N N . GLN B 1 71 ? 4.25 -13.484 -14.781 1 90.94 71 GLN B N 1
ATOM 1309 C CA . GLN B 1 71 ? 5.145 -14.484 -15.344 1 90.94 71 GLN B CA 1
ATOM 1310 C C . GLN B 1 71 ? 4.559 -15.891 -15.195 1 90.94 71 GLN B C 1
ATOM 1312 O O . GLN B 1 71 ? 4.621 -16.703 -16.125 1 90.94 71 GLN B O 1
ATOM 1317 N N . GLU B 1 72 ? 4.02 -16.219 -14.047 1 89.06 72 GLU B N 1
ATOM 1318 C CA . GLU B 1 72 ? 3.377 -17.516 -13.805 1 89.06 72 GLU B CA 1
ATOM 1319 C C . GLU B 1 72 ? 2.191 -17.719 -14.742 1 89.06 72 GLU B C 1
ATOM 1321 O O . GLU B 1 72 ? 1.97 -18.828 -15.227 1 89.06 72 GLU B O 1
ATOM 1326 N N . LEU B 1 73 ? 1.373 -16.734 -15.016 1 89 73 LEU B N 1
ATOM 1327 C CA . LEU B 1 73 ? 0.222 -16.797 -15.914 1 89 73 LEU B CA 1
ATOM 1328 C C . LEU B 1 73 ? 0.657 -17.125 -17.344 1 89 73 LEU B C 1
ATOM 1330 O O . LEU B 1 73 ? -0.019 -17.875 -18.047 1 89 73 LEU B O 1
ATOM 1334 N N . GLU B 1 74 ? 1.725 -16.641 -17.797 1 83.81 74 GLU B N 1
ATOM 1335 C CA . GLU B 1 74 ? 2.236 -16.859 -19.156 1 83.81 74 GLU B CA 1
ATOM 1336 C C . GLU B 1 74 ? 2.754 -18.297 -19.312 1 83.81 74 GLU B C 1
ATOM 1338 O O . GLU B 1 74 ? 2.561 -18.906 -20.359 1 83.81 74 GLU B O 1
ATOM 1343 N N . GLU B 1 75 ? 3.441 -18.875 -18.344 1 77.25 75 GLU B N 1
ATOM 1344 C CA . GLU B 1 75 ? 4 -20.219 -18.422 1 77.25 75 GLU B CA 1
ATOM 1345 C C . GLU B 1 75 ? 2.902 -21.281 -18.375 1 77.25 75 GLU B C 1
ATOM 1347 O O . GLU B 1 75 ? 3.045 -22.344 -18.969 1 77.25 75 GLU B O 1
ATOM 1352 N N . ASN B 1 76 ? 1.905 -21.016 -17.531 1 72.75 76 ASN B N 1
ATOM 1353 C CA . ASN B 1 76 ? 0.784 -21.953 -17.5 1 72.75 76 ASN B CA 1
ATOM 1354 C C . ASN B 1 76 ? 0.043 -21.984 -18.828 1 72.75 76 ASN B C 1
ATOM 1356 O O . ASN B 1 76 ? -0.536 -23 -19.203 1 72.75 76 ASN B O 1
ATOM 1360 N N . ASP B 1 77 ? -0.105 -20.922 -19.516 1 65.06 77 ASP B N 1
ATOM 1361 C CA . ASP B 1 77 ? -0.752 -20.891 -20.812 1 65.06 77 ASP B CA 1
ATOM 1362 C C . ASP B 1 77 ? 0.048 -21.703 -21.844 1 65.06 77 ASP B C 1
ATOM 1364 O O . ASP B 1 77 ? -0.518 -22.234 -22.797 1 65.06 77 ASP B O 1
ATOM 1368 N N . THR B 1 78 ? 1.323 -21.859 -21.672 1 57.97 78 THR B N 1
ATOM 1369 C CA . THR B 1 78 ? 2.121 -22.578 -22.656 1 57.97 78 THR B CA 1
ATOM 1370 C C . THR B 1 78 ? 2.107 -24.078 -22.391 1 57.97 78 THR B C 1
ATOM 1372 O O . THR B 1 78 ? 2.223 -24.875 -23.328 1 57.97 78 THR B O 1
ATOM 1375 N N . ASP B 1 79 ? 2.09 -24.5 -21.188 1 54.62 79 ASP B N 1
ATOM 1376 C CA . ASP B 1 79 ? 2.182 -25.938 -20.953 1 54.62 79 ASP B CA 1
ATOM 1377 C C . ASP B 1 79 ? 0.903 -26.641 -21.391 1 54.62 79 ASP B C 1
ATOM 1379 O O . ASP B 1 79 ? 0.851 -27.875 -21.422 1 54.62 79 ASP B O 1
ATOM 1383 N N . GLU B 1 80 ? -0.171 -26.047 -21.594 1 48 80 GLU B N 1
ATOM 1384 C CA . GLU B 1 80 ? -1.295 -26.891 -22.016 1 48 80 GLU B CA 1
ATOM 1385 C C . GLU B 1 80 ? -1.042 -27.5 -23.375 1 48 80 GLU B C 1
ATOM 1387 O O . GLU B 1 80 ? -1.842 -28.312 -23.859 1 48 80 GLU B O 1
ATOM 1392 N N . GLU B 1 81 ? -0.188 -26.906 -24.172 1 44.34 81 GLU B N 1
ATOM 1393 C CA . GLU B 1 81 ? -0.199 -27.469 -25.516 1 44.34 81 GLU B CA 1
ATOM 1394 C C . GLU B 1 81 ? 0.621 -28.766 -25.578 1 44.34 81 GLU B C 1
ATOM 1396 O O . GLU B 1 81 ? 0.625 -29.453 -26.609 1 44.34 81 GLU B O 1
ATOM 1401 N N . GLU B 1 82 ? 1.535 -28.906 -24.688 1 45.59 82 GLU B N 1
ATOM 1402 C CA . GLU B 1 82 ? 2.529 -29.875 -25.125 1 45.59 82 GLU B CA 1
ATOM 1403 C C . GLU B 1 82 ? 2.01 -31.297 -24.969 1 45.59 82 GLU B C 1
ATOM 1405 O O . GLU B 1 82 ? 2.703 -32.25 -25.328 1 45.59 82 GLU B O 1
ATOM 1410 N N . ASP B 1 83 ? 1.055 -31.516 -24.172 1 44.69 83 ASP B N 1
ATOM 1411 C CA . ASP B 1 83 ? 0.882 -32.938 -23.891 1 44.69 83 ASP B CA 1
ATOM 1412 C C . ASP B 1 83 ? 0.375 -33.688 -25.125 1 44.69 83 ASP B C 1
ATOM 1414 O O . ASP B 1 83 ? 0.085 -34.875 -25.062 1 44.69 83 ASP B O 1
ATOM 1418 N N . GLU B 1 84 ? -0.096 -32.906 -26.047 1 42.88 84 GLU B N 1
ATOM 1419 C CA . GLU B 1 84 ? -0.786 -33.75 -27.016 1 42.88 84 GLU B CA 1
ATOM 1420 C C . GLU B 1 84 ? 0.207 -34.5 -27.906 1 42.88 84 GLU B C 1
ATOM 1422 O O . GLU B 1 84 ? -0.19 -35.312 -28.734 1 42.88 84 GLU B O 1
ATOM 1427 N N . ALA B 1 85 ? 1.415 -33.938 -28 1 43.34 85 ALA B N 1
ATOM 1428 C CA . ALA B 1 85 ? 2.238 -34.438 -29.094 1 43.34 85 ALA B CA 1
ATOM 1429 C C . ALA B 1 85 ? 2.828 -35.812 -28.766 1 43.34 85 ALA B C 1
ATOM 1431 O O . ALA B 1 85 ? 3.461 -36.438 -29.609 1 43.34 85 ALA B O 1
ATOM 1432 N N . ASN B 1 86 ? 2.918 -36.062 -27.422 1 42.78 86 ASN B N 1
ATOM 1433 C CA . ASN B 1 86 ? 3.777 -37.188 -27.078 1 42.78 86 ASN B CA 1
ATOM 1434 C C . ASN B 1 86 ? 3.064 -38.531 -27.297 1 42.78 86 ASN B C 1
ATOM 1436 O O . ASN B 1 86 ? 3.602 -39.594 -26.953 1 42.78 86 ASN B O 1
ATOM 1440 N N . GLY B 1 87 ? 1.753 -38.406 -27.5 1 38.97 87 GLY B N 1
ATOM 1441 C CA . GLY B 1 87 ? 1.065 -39.688 -27.5 1 38.97 87 GLY B CA 1
ATOM 1442 C C . GLY B 1 87 ? 1.467 -40.562 -28.672 1 38.97 87 GLY B C 1
ATOM 1443 O O . GLY B 1 87 ? 1.09 -41.75 -28.734 1 38.97 87 GLY B O 1
ATOM 1444 N N . ASP B 1 88 ? 1.812 -39.906 -29.797 1 43 88 ASP B N 1
ATOM 1445 C CA . ASP B 1 88 ? 1.837 -40.719 -31.016 1 43 88 ASP B CA 1
ATOM 1446 C C . ASP B 1 88 ? 3.121 -41.531 -31.109 1 43 88 ASP B C 1
ATOM 1448 O O . ASP B 1 88 ? 3.258 -42.375 -32 1 43 88 ASP B O 1
ATOM 1452 N N . ASP B 1 89 ? 4.152 -41.094 -30.375 1 44.88 89 ASP B N 1
ATOM 1453 C CA . ASP B 1 89 ? 5.43 -41.719 -30.703 1 44.88 89 ASP B CA 1
ATOM 1454 C C . ASP B 1 89 ? 5.531 -43.094 -30.078 1 44.88 89 ASP B C 1
ATOM 1456 O O . ASP B 1 89 ? 6.461 -43.875 -30.391 1 44.88 89 ASP B O 1
ATOM 1460 N N . ASN B 1 90 ? 4.699 -43.344 -29 1 41.84 90 ASN B N 1
ATOM 1461 C CA . ASN B 1 90 ? 4.863 -44.625 -28.328 1 41.84 90 ASN B CA 1
ATOM 1462 C C . ASN B 1 90 ? 4.371 -45.781 -29.172 1 41.84 90 ASN B C 1
ATOM 1464 O O . ASN B 1 90 ? 4.738 -46.938 -28.938 1 41.84 90 ASN B O 1
ATOM 1468 N N . GLU B 1 91 ? 3.361 -45.469 -29.984 1 43.56 91 GLU B N 1
ATOM 1469 C CA . GLU B 1 91 ? 2.871 -46.625 -30.734 1 43.56 91 GLU B CA 1
ATOM 1470 C C . GLU B 1 91 ? 3.873 -47.062 -31.797 1 43.56 91 GLU B C 1
ATOM 1472 O O . GLU B 1 91 ? 3.93 -48.25 -32.156 1 43.56 91 GLU B O 1
ATOM 1477 N N . ARG B 1 92 ? 4.629 -46.062 -32.219 1 46.62 92 ARG B N 1
ATOM 1478 C CA . ARG B 1 92 ? 5.504 -46.344 -33.344 1 46.62 92 ARG B CA 1
ATOM 1479 C C . ARG B 1 92 ? 6.629 -47.281 -32.938 1 46.62 92 ARG B C 1
ATOM 1481 O O . ARG B 1 92 ? 7.035 -48.156 -33.719 1 46.62 92 ARG B O 1
ATOM 1488 N N . CYS B 1 93 ? 7.004 -47.188 -31.672 1 50.75 93 CYS B N 1
ATOM 1489 C CA . CYS B 1 93 ? 8.133 -47.969 -31.188 1 50.75 93 CYS B CA 1
ATOM 1490 C C . CYS B 1 93 ? 7.699 -49.406 -30.859 1 50.75 93 CYS B C 1
ATOM 1492 O O . CYS B 1 93 ? 8.5 -50.344 -30.953 1 50.75 93 CYS B O 1
ATOM 1494 N N . LYS B 1 94 ? 6.402 -49.656 -30.656 1 47.28 94 LYS B N 1
ATOM 1495 C CA . LYS B 1 94 ? 5.977 -51 -30.297 1 47.28 94 LYS B CA 1
ATOM 1496 C C . LYS B 1 94 ? 5.953 -51.906 -31.531 1 47.28 94 LYS B C 1
ATOM 1498 O O . LYS B 1 94 ? 5.887 -53.125 -31.406 1 47.28 94 LYS B O 1
ATOM 1503 N N . LYS B 1 95 ? 5.82 -51.219 -32.719 1 46.56 95 LYS B N 1
ATOM 1504 C CA . LYS B 1 95 ? 5.633 -52.094 -33.875 1 46.56 95 LYS B CA 1
ATOM 1505 C C . LYS B 1 95 ? 6.941 -52.75 -34.281 1 46.56 95 LYS B C 1
ATOM 1507 O O . LYS B 1 95 ? 6.93 -53.812 -34.906 1 46.56 95 LYS B O 1
ATOM 1512 N N . LYS B 1 96 ? 8.07 -52.094 -33.875 1 45.59 96 LYS B N 1
ATOM 1513 C CA . LYS B 1 96 ? 9.312 -52.594 -34.469 1 45.59 96 LYS B CA 1
ATOM 1514 C C . LYS B 1 96 ? 9.789 -53.844 -33.688 1 45.59 96 LYS B C 1
ATOM 1516 O O . LYS B 1 96 ? 10.734 -54.5 -34.125 1 45.59 96 LYS B O 1
ATOM 1521 N N . ILE B 1 97 ? 9.281 -54.094 -32.469 1 49.5 97 ILE B N 1
ATOM 1522 C CA . ILE B 1 97 ? 9.898 -55.188 -31.719 1 49.5 97 ILE B CA 1
ATOM 1523 C C . ILE B 1 97 ? 9.422 -56.531 -32.25 1 49.5 97 ILE B C 1
ATOM 1525 O O . ILE B 1 97 ? 10.102 -57.562 -32.094 1 49.5 97 ILE B O 1
ATOM 1529 N N . LYS B 1 98 ? 8.133 -56.531 -32.781 1 47.06 98 LYS B N 1
ATOM 1530 C CA . LYS B 1 98 ? 7.648 -57.875 -33.062 1 47.06 98 LYS B CA 1
ATOM 1531 C C . LYS B 1 98 ? 8.344 -58.5 -34.281 1 47.06 98 LYS B C 1
ATOM 1533 O O . LYS B 1 98 ? 8.312 -59.719 -34.469 1 47.06 98 LYS B O 1
ATOM 1538 N N . THR B 1 99 ? 8.719 -57.656 -35.25 1 46.31 99 THR B N 1
ATOM 1539 C CA . THR B 1 99 ? 9.031 -58.281 -36.531 1 46.31 99 THR B CA 1
ATOM 1540 C C . THR B 1 99 ? 10.477 -58.781 -36.562 1 46.31 99 THR B C 1
ATOM 1542 O O . THR B 1 99 ? 10.852 -59.562 -37.438 1 46.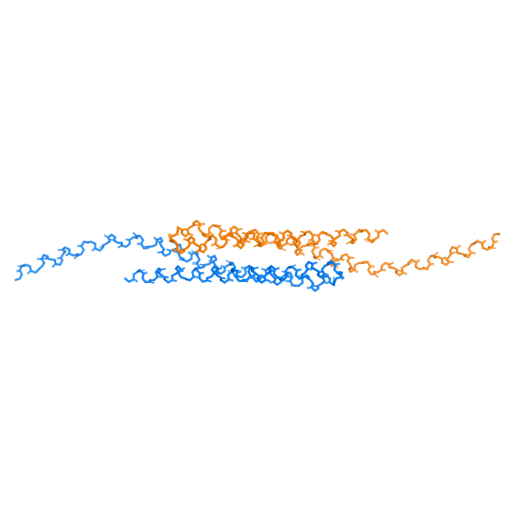31 99 THR B O 1
ATOM 1545 N N . SER B 1 100 ? 11.297 -58.469 -35.562 1 33.91 100 SER B N 1
ATOM 1546 C CA . SER B 1 100 ? 12.625 -59.062 -35.75 1 33.91 100 SER B CA 1
ATOM 1547 C C . SER B 1 100 ? 12.664 -60.5 -35.281 1 33.91 100 SER B C 1
ATOM 1549 O O . SER B 1 100 ? 12.125 -60.844 -34.219 1 33.91 100 SER B O 1
#

Solvent-accessible surface area (backbone atoms only — not comparable to full-atom values): 11117 Å² total; per-residue (Å²): 124,71,65,64,53,51,56,49,40,53,52,50,31,51,51,33,50,54,52,37,47,53,50,48,53,51,40,46,53,52,51,54,51,47,53,55,38,54,75,74,66,51,66,58,69,63,49,45,52,55,50,52,49,45,48,51,53,50,53,52,42,46,51,52,32,52,50,39,40,52,54,43,54,55,54,60,68,56,58,72,62,58,70,71,67,66,66,63,62,61,60,60,61,62,61,65,63,71,77,109,124,68,66,64,55,51,55,48,38,53,51,50,30,52,52,35,50,55,52,38,47,53,50,48,53,51,39,45,53,53,51,54,50,45,51,55,37,56,75,73,64,50,66,58,69,62,49,46,53,53,51,51,49,45,49,50,53,52,51,53,41,44,50,52,33,51,49,39,40,52,53,44,54,55,55,60,67,55,58,71,62,58,71,69,69,64,65,64,59,61,61,61,61,61,60,64,65,71,76,108

Secondary structure (DSSP, 8-state):
-HHHHHHHHHHHHHHHHHHHHHHHHHHHHHHHHHHHHHHTT--HHHHHHHHHHHHHHHHHHHHHHHHHHHHHHHHHHHHTTGGGGGGSHHHHHHHHHHH-/-HHHHHHHHHHHHHHHHHHHHHHHHHHHHHHHHHHHHHHTT--HHHHHHHHHHHHHHHHHHHHHHHHHHHHHHHHHHHHTTGGGGGGSHHHHHHHHHHH-

Nearest PDB structures (foldseek):
  6r1m-assembly1_B  TM=8.368E-01  e=5.836E-02  Escherichia coli
  6r1m-assembly1_A  TM=8.392E-01  e=7.534E-02  Escherichia coli
  3qne-assembly1_A  TM=8.422E-01  e=1.426E-01  Candida albicans
  6x94-assembly1_A  TM=7.669E-01  e=1.255E-01  Methanosarcina mazei Go1
  6he1-assembly1_A  TM=7.830E-01  e=2.701E-01  Pseudomonas aeruginosa

Foldseek 3Di:
DLVVVLVVLVVVLVVLVVVLVVLVVVLVVLVVVLVVCVVVVHDVVVSVVSNVVSVVVNVVSVVVSVVSVVVSVVSVVPVVPPPVPPPPVVVVVVVVVPPD/DLVVVLVVLVVVLVVLVVVLVVLVVVLVVLVVVLVVCVVVVHDVVVSVVSNVVSVVVNVVSVVVSVVSVVVSVVSVVPVVPPPVPPVPVVVVVVVVVPPD

Sequence (200 aa):
MSTDHHLDHRAKCLFSVMSVRAILENSENTLATIESEMVEGKDIETLYDAIKGVQSDLNTALTKLIGATAQELEENDTDEEEDEANGDDNERCKKKIKTSMSTDHHLDHRAKCLFSVMSVRAILENSENTLATIESEMVEGKDIETLYDAIKGVQSDLNTALTKLIGATAQELEENDTDEEEDEANGDDNERCKKKIKTS

Organism: Rhodnius prolixus (NCBI:txid13249)